Protein AF-A0A967SZU3-F1 (afdb_monomer_lite)

Secondary structure (DSSP, 8-state):
--GGGS----GGG----EE--TTTHHHHHHHH-TTT---EE----SSTT-SSPPPTTGGGHHHHHHHHHHHHHHHHHHHHS---SEEEEEE----SHHHHHHHHHHHHHT-SGGGTT-EEEEEE-HHHHHHH-S--SEEEPP----TTTTHHHHHHHHHHHHHHTT--TTTTT--STT---HHHHHHHHHHHHHHTHHHHHHHHHHHHHHGGGSSS--S----PPPPP----------------------

Radius of gyration: 34.61 Å; chains: 1; bounding box: 66×84×101 Å

Foldseek 3Di:
DPPVPPPDPDPVPDDDAAADDLVCLVVQCVVQPPVRHSYHDYDDEPDPPDPDHDDLCPVLPVLVVVLVVLVVCVVCCQFFPQQEFKEFEDADAPPDPVVVVVLVVVVRVCGHDVNHHHYHYHHDYPVVVVVVPPPDSIDGDPDDCCVCPCPVSNVVSVVVSCVSVVQDVLVVVDDPPPPPDPVVVVVRLVVNLVVCVVVQVVVQVVCQVCVVVDPDPDNGDHDDGDDDPDPPPPPDDDDDDDDDDDDDDD

Sequence (250 aa):
EDWSKAGKFSKKDKIEFYPYNPENAVNEINEVGIDEYPGQALYWIPEQKEIYPLATFDSVLDDVQFEHESGVYKLRNIQNGYSAGYVQITPMSLETEKEQEEAKKDVQKSRGASYAGKTKTLPLNTAFLDALGTRKIFEEIPRTGVDKLFEKQNRETRENIYSSFQQPNILNGISKEGNFNRESFEDAFHYYNSITEKDRQELERIFNSIIPYTIWDISEVEIEPLALMEKEEEETTTNTDDNGSDTKTE

Structure (mmCIF, N/CA/C/O backbone):
data_AF-A0A967SZU3-F1
#
_entry.id   AF-A0A967SZU3-F1
#
loop_
_atom_site.group_PDB
_atom_site.id
_atom_site.type_symbol
_atom_site.label_atom_id
_atom_site.label_alt_id
_atom_site.label_comp_id
_atom_site.label_asym_id
_atom_site.label_entity_id
_atom_site.label_seq_id
_atom_site.pdbx_PDB_ins_code
_atom_site.Cartn_x
_atom_site.Cartn_y
_atom_site.Cartn_z
_atom_site.occupancy
_atom_site.B_iso_or_equiv
_atom_site.auth_seq_id
_atom_site.auth_comp_id
_atom_site.auth_asym_id
_atom_site.auth_atom_id
_atom_site.pdbx_PDB_model_num
ATOM 1 N N . GLU A 1 1 ? -8.820 9.016 -11.778 1.00 40.53 1 GLU A N 1
ATOM 2 C CA . GLU A 1 1 ? -10.139 9.169 -12.433 1.00 40.53 1 GLU A CA 1
ATOM 3 C C . GLU A 1 1 ? -10.810 10.436 -11.930 1.00 40.53 1 GLU A C 1
ATOM 5 O O . GLU A 1 1 ? -10.568 10.837 -10.800 1.00 40.53 1 GLU A O 1
ATOM 10 N N . ASP A 1 2 ? -11.576 11.107 -12.785 1.00 32.81 2 ASP A N 1
ATOM 11 C CA . ASP A 1 2 ? -12.228 12.384 -12.486 1.00 32.81 2 ASP A CA 1
ATOM 12 C C . ASP A 1 2 ? -13.545 12.126 -11.730 1.00 32.81 2 ASP A C 1
ATOM 14 O O . ASP A 1 2 ? -14.568 11.789 -12.331 1.00 32.81 2 ASP A O 1
ATOM 18 N N . TRP A 1 3 ? -13.506 12.246 -10.399 1.00 46.25 3 TRP A N 1
ATOM 19 C CA . TRP A 1 3 ? -14.638 11.992 -9.493 1.00 46.25 3 TRP A CA 1
ATOM 20 C C . TRP A 1 3 ? -15.839 12.926 -9.737 1.00 46.25 3 TRP A C 1
ATOM 22 O O . TRP A 1 3 ? -16.940 12.661 -9.261 1.00 46.25 3 TRP A O 1
ATOM 32 N N . SER A 1 4 ? -15.669 13.983 -10.539 1.00 53.03 4 SER A N 1
ATOM 33 C CA . SER A 1 4 ? -16.747 14.897 -10.941 1.00 53.03 4 SER A CA 1
ATOM 34 C C . SER A 1 4 ? -17.756 14.290 -11.929 1.00 53.03 4 SER A C 1
ATOM 36 O O . SER A 1 4 ? -18.827 14.860 -12.148 1.00 53.03 4 SER A O 1
ATOM 38 N N . LYS A 1 5 ? -17.442 13.127 -12.519 1.00 51.38 5 LYS A N 1
ATOM 39 C CA . LYS A 1 5 ? -18.320 12.399 -13.454 1.00 51.38 5 LYS A CA 1
ATOM 40 C C . LYS A 1 5 ? -19.123 11.272 -12.807 1.00 51.38 5 LYS A C 1
ATOM 42 O O . LYS A 1 5 ? -19.909 10.630 -13.506 1.00 51.38 5 LYS A O 1
ATOM 47 N N . ALA A 1 6 ? -18.960 11.033 -11.504 1.00 56.31 6 ALA A N 1
ATOM 48 C CA . ALA A 1 6 ? -19.857 10.149 -10.772 1.00 56.31 6 ALA A CA 1
ATOM 49 C C . ALA A 1 6 ? -21.279 10.727 -10.867 1.00 56.31 6 ALA A C 1
ATOM 51 O O . ALA A 1 6 ? -21.513 11.891 -10.536 1.00 56.31 6 ALA A O 1
ATOM 52 N N . GLY A 1 7 ? -22.211 9.946 -11.420 1.00 55.97 7 GLY A N 1
ATOM 53 C CA . GLY A 1 7 ? -23.590 10.374 -11.635 1.00 55.97 7 GLY A CA 1
ATOM 54 C C . GLY A 1 7 ? -24.182 10.977 -10.362 1.00 55.97 7 GLY A C 1
ATOM 55 O O . GLY A 1 7 ? -23.917 10.500 -9.262 1.00 55.97 7 GLY A O 1
ATOM 56 N N . LYS A 1 8 ? -24.969 12.051 -10.505 1.00 56.59 8 LYS A N 1
ATOM 57 C CA . LYS A 1 8 ? -25.670 12.682 -9.379 1.00 56.59 8 LYS A CA 1
ATOM 58 C C . LYS A 1 8 ? -26.438 11.599 -8.619 1.00 56.59 8 LYS A C 1
ATOM 60 O O . LYS A 1 8 ? -27.419 11.088 -9.157 1.00 56.59 8 LYS A O 1
ATOM 65 N N . PHE A 1 9 ? -26.000 11.262 -7.405 1.00 52.84 9 PHE A N 1
ATOM 66 C CA . PHE A 1 9 ? -26.726 10.343 -6.533 1.00 52.84 9 PHE A CA 1
ATOM 67 C C . PHE A 1 9 ? -28.178 10.818 -6.429 1.00 52.84 9 PHE A C 1
ATOM 69 O O . PHE A 1 9 ? -28.455 11.955 -6.026 1.00 52.84 9 PHE A O 1
ATOM 76 N N . SER A 1 10 ? -29.111 9.976 -6.869 1.00 55.72 10 SER A N 1
ATOM 77 C CA . SER A 1 10 ? -30.534 10.262 -6.759 1.00 55.72 10 SER A CA 1
ATOM 78 C C . SER A 1 10 ? -30.900 10.257 -5.278 1.00 55.72 10 SER A C 1
ATOM 80 O O . SER A 1 10 ? -30.523 9.352 -4.541 1.00 55.72 10 SER A O 1
ATOM 82 N N . LYS A 1 11 ? -31.672 11.249 -4.818 1.00 56.88 11 LYS A N 1
ATOM 83 C CA . LYS A 1 11 ? -32.163 11.313 -3.425 1.00 56.88 11 LYS A CA 1
ATOM 84 C C . LYS A 1 11 ? -32.921 10.049 -2.983 1.00 56.88 11 LYS A C 1
ATOM 86 O O . LYS A 1 11 ? -33.096 9.870 -1.788 1.00 56.88 11 LYS A O 1
ATOM 91 N N . LYS A 1 12 ? -33.381 9.222 -3.930 1.00 57.56 12 LYS A N 1
ATOM 92 C CA . LYS A 1 12 ? -34.110 7.973 -3.677 1.00 57.56 12 LYS A CA 1
ATOM 93 C C . LYS A 1 12 ? -33.233 6.810 -3.201 1.00 57.56 12 LYS A C 1
ATOM 95 O O . LYS A 1 12 ? -33.793 5.856 -2.687 1.00 57.56 12 LYS A O 1
ATOM 100 N N . ASP A 1 13 ? -31.910 6.911 -3.320 1.00 59.25 13 ASP A N 1
ATOM 101 C CA . ASP A 1 13 ? -30.982 5.829 -2.952 1.00 59.25 13 ASP A CA 1
ATOM 102 C C . ASP A 1 13 ? -30.308 6.075 -1.589 1.00 59.25 13 ASP A C 1
ATOM 104 O O . ASP A 1 13 ? -29.319 5.432 -1.244 1.00 59.25 13 ASP A O 1
ATOM 108 N N . LYS A 1 14 ? -30.805 7.049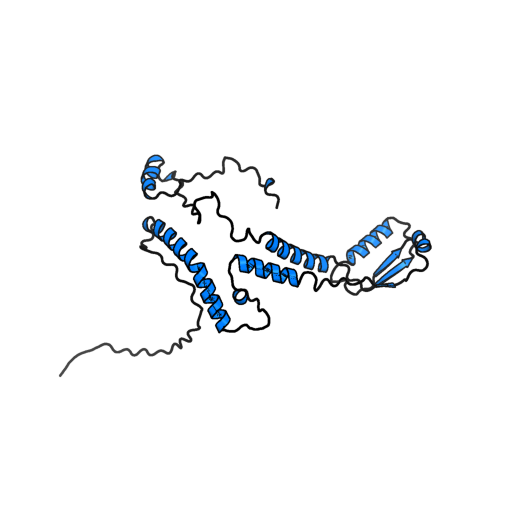 -0.813 1.00 65.25 14 LYS A N 1
ATOM 109 C CA . LYS A 1 14 ? -30.293 7.324 0.530 1.00 65.25 14 LYS A CA 1
ATOM 110 C C . LYS A 1 14 ? -30.861 6.304 1.507 1.00 65.25 14 LYS A C 1
ATOM 112 O O . LYS A 1 14 ? -32.056 6.311 1.780 1.00 65.25 14 LYS A O 1
ATOM 117 N N . ILE A 1 15 ? -29.983 5.459 2.030 1.00 68.62 15 ILE A N 1
ATOM 118 C CA . ILE A 1 15 ? -30.274 4.594 3.168 1.00 68.62 15 ILE A CA 1
ATOM 119 C C . ILE A 1 15 ? -29.991 5.425 4.419 1.00 68.62 15 ILE A C 1
ATOM 121 O O . ILE A 1 15 ? -28.860 5.862 4.630 1.00 68.62 15 ILE A O 1
ATOM 125 N N . GLU A 1 16 ? -31.029 5.702 5.199 1.00 74.00 16 GLU A N 1
ATOM 126 C CA . GLU A 1 16 ? -30.907 6.356 6.501 1.00 74.00 16 GLU A CA 1
ATOM 127 C C . GLU A 1 16 ? -30.797 5.270 7.572 1.00 74.00 16 GLU A C 1
ATOM 129 O O . GLU A 1 16 ? -31.550 4.299 7.561 1.00 74.00 16 GLU A O 1
ATOM 134 N N . PHE A 1 17 ? -29.824 5.413 8.465 1.00 79.44 17 PHE A N 1
ATOM 135 C CA . PHE A 1 17 ? -29.575 4.491 9.567 1.00 79.44 17 PHE A CA 1
ATOM 136 C C . PHE A 1 17 ? -29.389 5.284 10.855 1.00 79.44 17 PHE A C 1
ATOM 138 O O . PHE A 1 17 ? -28.957 6.442 10.830 1.00 79.44 17 PHE A O 1
ATOM 145 N N . TYR A 1 18 ? -29.698 4.652 11.982 1.00 81.75 18 TYR A N 1
ATOM 146 C CA . TYR A 1 18 ? -29.471 5.252 13.288 1.00 81.75 18 TYR A CA 1
ATOM 147 C C . TYR A 1 18 ? -28.001 5.084 13.702 1.00 81.75 18 TYR A C 1
ATOM 149 O O . TYR A 1 18 ? -27.376 4.067 13.379 1.00 81.75 18 TYR A O 1
ATOM 157 N N . PRO A 1 19 ? -27.403 6.074 14.386 1.00 83.81 19 PRO A N 1
ATOM 158 C CA . PRO A 1 19 ? -26.075 5.909 14.961 1.00 83.81 19 PRO A CA 1
ATOM 159 C C . PRO A 1 19 ? -26.107 4.823 16.042 1.00 83.81 19 PRO A C 1
ATOM 161 O O . PRO A 1 19 ? -27.092 4.695 16.765 1.00 83.81 19 PRO A O 1
ATOM 164 N N . TYR A 1 20 ? -25.028 4.050 16.158 1.00 84.88 20 TYR A N 1
ATOM 165 C CA . TYR A 1 20 ? -24.925 2.991 17.161 1.00 84.88 20 TYR A CA 1
ATOM 166 C C . TYR A 1 20 ? -25.103 3.518 18.589 1.00 84.88 20 TYR A C 1
ATOM 168 O O . TYR A 1 20 ? -24.285 4.291 19.091 1.00 84.88 20 TYR A O 1
ATOM 176 N N . ASN A 1 21 ? -26.180 3.068 19.233 1.00 86.12 21 ASN A N 1
ATOM 177 C CA . ASN A 1 21 ? -26.464 3.268 20.644 1.00 86.12 21 ASN A CA 1
ATOM 178 C C . ASN A 1 21 ? -27.322 2.091 21.148 1.00 86.12 21 ASN A C 1
ATOM 180 O O . ASN A 1 21 ? -28.556 2.139 21.043 1.00 86.12 21 ASN A O 1
ATOM 184 N N . PRO A 1 22 ? -26.694 1.042 21.701 1.00 82.44 22 PRO A N 1
ATOM 185 C CA . PRO A 1 22 ? -27.391 -0.194 22.034 1.00 82.44 22 PRO A CA 1
ATOM 186 C C . PRO A 1 22 ? -28.429 -0.021 23.154 1.00 82.44 22 PRO A C 1
ATOM 188 O O . PRO A 1 22 ? -29.421 -0.745 23.179 1.00 82.44 22 PRO A O 1
ATOM 191 N N . GLU A 1 23 ? -28.273 0.971 24.040 1.00 83.94 23 GLU A N 1
ATOM 192 C CA . GLU A 1 23 ? -29.251 1.249 25.103 1.00 83.94 23 GLU A CA 1
ATOM 193 C C . GLU A 1 23 ? -30.558 1.843 24.557 1.00 83.94 23 GLU A C 1
ATOM 195 O O . GLU A 1 23 ? -31.633 1.608 25.110 1.00 83.94 23 GLU A O 1
ATOM 200 N N . ASN A 1 24 ? -30.482 2.605 23.461 1.00 85.62 24 ASN A N 1
ATOM 201 C CA . ASN A 1 24 ? -31.642 3.274 22.874 1.00 85.62 24 ASN A CA 1
ATOM 202 C C . ASN A 1 24 ? -32.324 2.460 21.765 1.00 85.62 24 ASN A C 1
ATOM 204 O O . ASN A 1 24 ? -33.434 2.800 21.357 1.00 85.62 24 ASN A O 1
ATOM 208 N N . ALA A 1 25 ? -31.703 1.368 21.310 1.00 83.19 25 ALA A N 1
ATOM 209 C CA . ALA A 1 25 ? -32.199 0.557 20.199 1.00 83.19 25 ALA A CA 1
ATOM 210 C C . ALA A 1 25 ? -33.644 0.072 20.418 1.00 83.19 25 ALA A C 1
ATOM 212 O O . ALA A 1 25 ? -34.471 0.129 19.513 1.00 83.19 25 ALA A O 1
ATOM 213 N N . VAL A 1 26 ? -33.990 -0.341 21.643 1.00 83.88 26 VAL A N 1
ATOM 214 C CA . VAL A 1 26 ? -35.349 -0.808 21.974 1.00 83.88 26 VAL A CA 1
ATOM 215 C C . VAL A 1 26 ? -36.382 0.318 21.857 1.00 83.88 26 VAL A C 1
ATOM 217 O O . VAL A 1 26 ? -37.498 0.079 21.398 1.00 83.88 26 VAL A O 1
ATOM 220 N N . ASN A 1 27 ? -36.027 1.549 22.236 1.00 85.69 27 ASN A N 1
ATOM 221 C CA . ASN A 1 27 ? -36.926 2.699 22.114 1.00 85.69 27 ASN A CA 1
ATOM 222 C C . ASN A 1 27 ? -37.161 3.050 20.643 1.00 85.69 27 ASN A C 1
ATOM 224 O O . ASN A 1 27 ? -38.304 3.247 20.243 1.00 85.69 27 ASN A O 1
ATOM 228 N N . GLU A 1 28 ? -36.102 3.047 19.832 1.00 83.88 28 GLU A N 1
ATOM 229 C CA . GLU A 1 28 ? -36.186 3.324 18.394 1.00 83.88 28 GLU A CA 1
ATOM 230 C C . GLU A 1 28 ? -37.042 2.276 17.662 1.00 83.88 28 GLU A C 1
ATOM 232 O O . GLU A 1 28 ? -37.888 2.623 16.837 1.00 83.88 28 GLU A 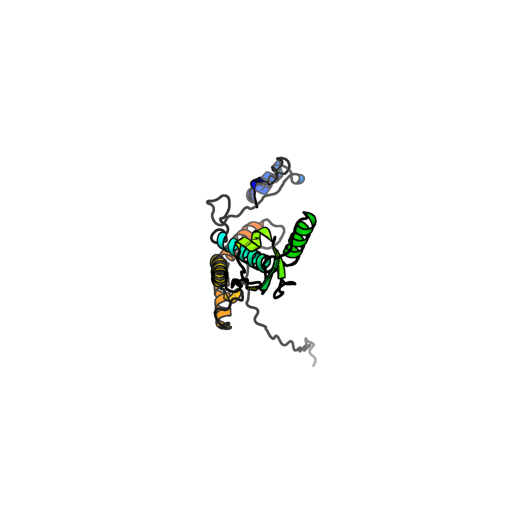O 1
ATOM 237 N N . ILE A 1 29 ? -36.895 0.993 18.017 1.00 85.38 29 ILE A N 1
ATOM 238 C CA . ILE A 1 29 ? -37.727 -0.093 17.476 1.00 85.38 29 ILE A CA 1
ATOM 239 C C . ILE A 1 29 ? -39.197 0.083 17.879 1.00 85.38 29 ILE A C 1
ATOM 241 O O . ILE A 1 29 ? -40.084 -0.181 17.071 1.00 85.38 29 ILE A O 1
ATOM 245 N N . ASN A 1 30 ? -39.479 0.536 19.103 1.00 86.88 30 ASN A N 1
ATOM 246 C CA . ASN A 1 30 ? -40.853 0.771 19.554 1.00 86.88 30 ASN A CA 1
ATOM 247 C C . ASN A 1 30 ? -41.521 1.967 18.851 1.00 86.88 30 ASN A C 1
ATOM 249 O O . ASN A 1 30 ? -42.746 1.984 18.734 1.00 86.88 30 ASN A O 1
ATOM 253 N N . GLU A 1 31 ? -40.747 2.955 18.393 1.00 85.62 31 GLU A N 1
ATOM 254 C CA . GLU A 1 31 ? -41.265 4.121 17.665 1.00 85.62 31 GLU A CA 1
ATOM 255 C C . GLU A 1 31 ? -41.614 3.807 16.204 1.00 85.62 31 GLU A C 1
ATOM 257 O O . GLU A 1 31 ? -42.632 4.288 15.704 1.00 85.62 31 GLU A O 1
ATOM 262 N N . VAL A 1 32 ? -40.785 3.008 15.526 1.00 84.81 32 VAL A N 1
ATOM 263 C CA . VAL A 1 32 ? -40.907 2.740 14.080 1.00 84.81 32 VAL A CA 1
ATOM 264 C C . VAL A 1 32 ? -41.576 1.388 13.790 1.00 84.81 32 VAL A C 1
ATOM 266 O O . VAL A 1 32 ? -42.263 1.230 12.785 1.00 84.81 32 VAL A O 1
ATOM 269 N N . GLY A 1 33 ? -41.442 0.419 14.696 1.00 82.50 33 GLY A N 1
ATOM 270 C CA . GLY A 1 33 ? -41.813 -0.978 14.477 1.00 82.50 33 GLY A CA 1
ATOM 271 C C . GLY A 1 33 ? -40.661 -1.785 13.867 1.00 82.50 33 GLY A C 1
ATOM 272 O O . GLY A 1 33 ? -39.871 -1.279 13.075 1.00 82.50 33 GLY A O 1
ATOM 273 N N . ILE A 1 34 ? -40.557 -3.066 14.237 1.00 81.12 34 ILE A N 1
ATOM 274 C CA . ILE A 1 34 ? -39.405 -3.910 13.875 1.00 81.12 34 ILE A CA 1
ATOM 275 C C . ILE A 1 34 ? -39.262 -4.150 12.363 1.00 81.12 34 ILE A C 1
ATOM 277 O O . ILE A 1 34 ? -38.144 -4.285 11.879 1.00 81.12 34 ILE A O 1
ATOM 281 N N . ASP A 1 35 ? -40.375 -4.157 11.622 1.00 82.25 35 ASP A N 1
ATOM 282 C CA . ASP A 1 35 ? -40.396 -4.409 10.174 1.00 82.25 35 ASP A CA 1
ATOM 283 C C . ASP A 1 35 ? -39.863 -3.219 9.354 1.00 82.25 35 ASP A C 1
ATOM 285 O O . ASP A 1 35 ? -39.364 -3.406 8.245 1.00 82.25 35 ASP A O 1
ATOM 289 N N . GLU A 1 36 ? -39.958 -1.999 9.895 1.00 82.19 36 GLU A N 1
ATOM 290 C CA . GLU A 1 36 ? -39.494 -0.761 9.252 1.00 82.19 36 GLU A CA 1
ATOM 291 C C . GLU A 1 36 ? -38.179 -0.236 9.858 1.00 82.19 36 GLU A C 1
ATOM 293 O O . GLU A 1 36 ? -37.642 0.767 9.386 1.00 82.19 36 GLU A O 1
ATOM 298 N N . TYR A 1 37 ? -37.626 -0.908 10.877 1.00 83.44 37 TYR A N 1
ATOM 299 C CA . TYR A 1 37 ? -36.395 -0.482 11.537 1.00 83.44 37 TYR A CA 1
ATOM 300 C C . TYR A 1 37 ? -35.156 -0.784 10.668 1.00 83.44 37 TYR A C 1
ATOM 302 O O . TYR A 1 37 ? -34.827 -1.952 10.452 1.00 83.44 37 TYR A O 1
ATOM 310 N N . PRO A 1 38 ? -34.413 0.238 10.198 1.00 80.38 38 PRO A N 1
ATOM 311 C CA . PRO A 1 38 ? -33.265 0.048 9.307 1.00 80.38 38 PRO A CA 1
ATOM 312 C C . PRO A 1 38 ? -32.020 -0.505 10.020 1.00 80.38 38 PRO A C 1
ATOM 314 O O . PRO A 1 38 ? -31.053 -0.878 9.357 1.00 80.38 38 PRO A O 1
ATOM 317 N N . GLY A 1 39 ? -32.031 -0.557 11.357 1.00 83.75 39 GLY A N 1
ATOM 318 C CA . GLY A 1 39 ? -30.886 -0.940 12.177 1.00 83.75 39 GLY A CA 1
ATOM 319 C C . GLY A 1 39 ? -30.013 0.242 12.601 1.00 83.75 39 GLY A C 1
ATOM 320 O O . GLY A 1 39 ? -30.228 1.395 12.209 1.00 83.75 39 GLY A O 1
ATOM 321 N N . GLN A 1 40 ? -29.002 -0.073 13.413 1.00 86.00 40 GLN A N 1
ATOM 322 C CA . GLN A 1 40 ? -27.969 0.873 13.822 1.00 86.00 40 GLN A CA 1
ATOM 323 C C . GLN A 1 40 ? -26.652 0.570 13.111 1.00 86.00 40 GLN A C 1
ATOM 325 O O . GLN A 1 40 ? -26.296 -0.593 12.917 1.00 86.00 40 GLN A O 1
ATOM 330 N N . ALA A 1 41 ? -25.903 1.614 12.767 1.00 85.25 41 ALA A N 1
ATOM 331 C CA . ALA A 1 41 ? -24.566 1.480 12.207 1.00 85.25 41 ALA A CA 1
ATOM 332 C C . ALA A 1 41 ? -23.520 2.002 13.192 1.00 85.25 41 ALA A C 1
ATOM 334 O O . ALA A 1 41 ? -23.568 3.159 13.624 1.00 85.25 41 ALA A O 1
ATOM 335 N N . LEU A 1 42 ? -22.543 1.154 13.517 1.00 86.25 42 LEU A N 1
ATOM 336 C CA . LEU A 1 42 ? -21.340 1.586 14.210 1.00 86.25 42 LEU A CA 1
ATOM 337 C C . LEU A 1 42 ? -20.348 2.116 13.179 1.00 86.25 42 LEU A C 1
ATOM 339 O O . LEU A 1 42 ? -19.805 1.359 12.377 1.00 86.25 42 LEU A O 1
ATOM 343 N N . TYR A 1 43 ? -20.103 3.421 13.225 1.00 85.19 43 TYR A N 1
ATOM 344 C CA . TYR A 1 43 ? -19.015 4.045 12.489 1.00 85.19 43 TYR A CA 1
ATOM 345 C C . TYR A 1 43 ? -17.898 4.385 13.465 1.00 85.19 43 TYR A C 1
ATOM 347 O O . TYR A 1 43 ? -18.055 5.247 14.330 1.00 85.19 43 TYR A O 1
ATOM 355 N N . TRP A 1 44 ? -16.792 3.659 13.346 1.00 83.31 44 TRP A N 1
ATOM 356 C CA . TRP A 1 44 ? -15.642 3.814 14.218 1.00 83.31 44 TRP A CA 1
ATOM 357 C C . TRP A 1 44 ? -14.517 4.561 13.500 1.00 83.31 44 TRP A C 1
ATOM 359 O O . TRP A 1 44 ? -14.213 4.283 12.340 1.00 83.31 44 TRP A O 1
ATOM 369 N N . ILE A 1 45 ? -13.915 5.520 14.205 1.00 81.81 45 ILE A N 1
ATOM 370 C CA . ILE A 1 45 ? -12.805 6.337 13.719 1.00 81.81 45 ILE A CA 1
ATOM 371 C C . ILE A 1 45 ? -11.711 6.305 14.797 1.00 81.81 45 ILE A C 1
ATOM 373 O O . ILE A 1 45 ? -12.024 6.619 15.951 1.00 81.81 45 ILE A O 1
ATOM 377 N N . PRO A 1 46 ? -10.450 5.991 14.443 1.00 70.31 46 PRO A N 1
ATOM 378 C CA . PRO A 1 46 ? -9.331 5.956 15.389 1.00 70.31 46 PRO A CA 1
ATOM 379 C C . PRO A 1 46 ? -9.115 7.283 16.123 1.00 70.31 46 PRO A C 1
ATOM 381 O O . PRO A 1 46 ? -8.758 7.314 17.298 1.00 70.31 46 PRO A O 1
ATOM 384 N N . GLU A 1 47 ? -9.372 8.405 15.444 1.00 66.12 47 GLU A N 1
ATOM 385 C CA . GLU A 1 47 ? -9.205 9.743 15.998 1.00 66.12 47 GLU A CA 1
ATOM 386 C C . GLU A 1 47 ? -10.505 10.553 15.861 1.00 66.12 47 GLU A C 1
ATOM 388 O O . GLU A 1 47 ? -10.908 10.954 14.772 1.00 66.12 47 GLU A O 1
ATOM 393 N N . GLN A 1 48 ? -11.175 10.817 16.989 1.00 59.94 48 GLN A N 1
ATOM 394 C CA . GLN A 1 48 ? -12.524 11.415 17.064 1.00 59.94 48 GLN A CA 1
ATOM 395 C C . GLN A 1 48 ? -12.636 12.875 16.566 1.00 59.94 48 GLN A C 1
ATOM 397 O O . GLN A 1 48 ? -13.662 13.524 16.775 1.00 59.94 48 GLN A O 1
ATOM 402 N N . LYS A 1 49 ? -11.585 13.442 15.965 1.00 61.44 49 LYS A N 1
ATOM 403 C CA . LYS A 1 49 ? -11.558 14.850 15.536 1.00 61.44 49 LYS A CA 1
ATOM 404 C C . LYS A 1 49 ? -12.047 15.065 14.107 1.00 61.44 49 LYS A C 1
ATOM 406 O O . LYS A 1 49 ? -12.404 16.193 13.770 1.00 61.44 49 LYS A O 1
ATOM 411 N N . GLU A 1 50 ? -12.081 14.022 13.284 1.00 61.84 50 GLU A N 1
ATOM 412 C CA . GLU A 1 50 ? -12.399 14.126 11.858 1.00 61.84 50 GLU A CA 1
ATOM 413 C C . GLU A 1 50 ? -13.602 13.252 11.480 1.00 61.84 50 GLU A C 1
ATOM 415 O O . GLU A 1 50 ? -13.893 12.254 12.128 1.00 61.84 50 GLU A O 1
ATOM 420 N N . ILE A 1 51 ? -14.334 13.647 10.429 1.00 76.50 51 ILE A N 1
ATOM 421 C CA . ILE A 1 51 ? -15.488 12.888 9.901 1.00 76.50 51 ILE A CA 1
ATOM 422 C C . ILE A 1 51 ? -15.013 11.636 9.140 1.00 76.50 51 ILE A C 1
ATOM 424 O O . ILE A 1 51 ? -15.730 10.639 9.065 1.00 76.50 51 ILE A O 1
ATOM 428 N N . TYR A 1 52 ? -13.800 11.676 8.590 1.00 79.69 52 TYR A N 1
ATOM 429 C CA . TYR A 1 52 ? -13.173 10.574 7.868 1.00 79.69 52 TYR A CA 1
ATOM 430 C C . TYR A 1 52 ? -11.756 10.366 8.395 1.00 79.69 52 TYR A C 1
ATOM 432 O O . TYR A 1 52 ? -11.065 11.362 8.596 1.00 79.69 52 TYR A O 1
ATOM 440 N N . PRO A 1 53 ? -11.313 9.116 8.606 1.00 81.00 53 PRO A N 1
ATOM 441 C CA . PRO A 1 53 ? -9.932 8.859 8.975 1.00 81.00 53 PRO A CA 1
ATOM 442 C C . PRO A 1 53 ? -8.995 9.192 7.810 1.00 81.00 53 PRO A C 1
ATOM 444 O O . PRO A 1 53 ? -9.308 8.914 6.647 1.00 81.00 53 PRO A O 1
ATOM 447 N N . LEU A 1 54 ? -7.819 9.729 8.130 1.00 83.25 54 LEU A N 1
ATOM 448 C CA . LEU A 1 54 ? -6.719 9.817 7.175 1.00 83.25 54 LEU A CA 1
ATOM 449 C C . LEU A 1 54 ? -6.275 8.402 6.786 1.00 83.25 54 LEU A C 1
ATOM 451 O O . LEU A 1 54 ? -6.026 7.553 7.644 1.00 83.25 54 LEU A O 1
ATOM 455 N N . ALA A 1 55 ? -6.182 8.141 5.484 1.00 84.12 55 ALA A N 1
ATOM 456 C CA . ALA A 1 55 ? -5.713 6.856 4.988 1.00 84.12 55 ALA A CA 1
ATOM 457 C C . ALA A 1 55 ? -4.200 6.710 5.217 1.00 84.12 55 ALA A C 1
ATOM 459 O O . ALA A 1 55 ? -3.429 7.624 4.936 1.00 84.12 55 ALA A O 1
ATOM 460 N N . THR A 1 56 ? -3.750 5.528 5.643 1.00 82.81 56 THR A N 1
ATOM 461 C CA . THR A 1 56 ? -2.326 5.242 5.918 1.00 82.81 56 THR A CA 1
ATOM 462 C C . THR A 1 56 ? -1.412 5.441 4.701 1.00 82.81 56 THR A C 1
ATOM 464 O O . THR A 1 56 ? -0.218 5.682 4.854 1.00 82.81 56 THR A O 1
ATOM 467 N N . PHE A 1 57 ? -1.957 5.334 3.485 1.00 86.31 57 PHE A N 1
ATOM 468 C CA . PHE A 1 57 ? -1.208 5.489 2.235 1.00 86.31 57 PHE A CA 1
ATOM 469 C C . PHE A 1 57 ? -1.215 6.918 1.677 1.00 86.31 57 PHE A C 1
ATOM 471 O O . PHE A 1 57 ? -0.585 7.156 0.649 1.00 86.31 57 PHE A O 1
ATOM 478 N N . ASP A 1 58 ? -1.923 7.860 2.307 1.00 89.19 58 ASP A N 1
ATOM 479 C CA . ASP A 1 58 ? -2.079 9.221 1.773 1.00 89.19 58 ASP A CA 1
ATOM 480 C C . ASP A 1 58 ? -0.720 9.938 1.641 1.00 89.19 58 ASP A C 1
ATOM 482 O O . ASP A 1 58 ? -0.459 10.643 0.670 1.00 89.19 58 ASP A O 1
ATOM 486 N N . SER A 1 59 ? 0.210 9.646 2.554 1.00 88.88 59 SER A N 1
ATOM 487 C CA . SER A 1 59 ? 1.595 10.138 2.539 1.00 88.88 59 SER A CA 1
ATOM 488 C C . SER A 1 59 ? 2.439 9.637 1.361 1.00 88.88 59 SER A C 1
ATOM 490 O O . SER A 1 59 ? 3.436 10.274 1.022 1.00 88.88 59 SER A O 1
ATOM 492 N N . VAL A 1 60 ? 2.071 8.506 0.750 1.00 92.88 60 VAL A N 1
ATOM 493 C CA . VAL A 1 60 ? 2.832 7.824 -0.316 1.00 92.88 60 VAL A CA 1
ATOM 494 C C . VAL A 1 60 ? 2.036 7.697 -1.617 1.00 92.88 60 VAL A C 1
ATOM 496 O O . VAL A 1 60 ? 2.384 6.904 -2.490 1.00 92.88 60 VAL A O 1
ATOM 499 N N . LEU A 1 61 ? 0.967 8.480 -1.783 1.00 92.62 61 LEU A N 1
ATOM 500 C CA . LEU A 1 61 ? 0.095 8.394 -2.956 1.00 92.62 61 LEU A CA 1
ATOM 501 C C . LEU A 1 61 ? 0.852 8.645 -4.274 1.00 92.62 61 LEU A C 1
ATOM 503 O O . LEU A 1 61 ? 0.666 7.909 -5.246 1.00 92.62 61 LEU A O 1
ATOM 507 N N . ASP A 1 62 ? 1.742 9.639 -4.294 1.00 92.31 62 ASP A N 1
ATOM 508 C CA . ASP A 1 62 ? 2.566 9.969 -5.465 1.00 92.31 62 ASP A CA 1
ATOM 509 C C . ASP A 1 62 ? 3.553 8.846 -5.808 1.00 92.31 62 ASP A C 1
ATOM 511 O O . ASP A 1 62 ? 3.790 8.550 -6.980 1.00 92.31 62 ASP A O 1
ATOM 515 N N . ASP A 1 63 ? 4.088 8.181 -4.784 1.00 93.38 63 ASP A N 1
ATOM 516 C CA . ASP A 1 63 ? 4.973 7.028 -4.920 1.00 93.38 63 ASP A CA 1
ATOM 517 C C . ASP A 1 63 ? 4.219 5.839 -5.549 1.00 93.38 63 ASP A C 1
ATOM 519 O O . ASP A 1 63 ? 4.678 5.243 -6.528 1.00 93.38 63 ASP A O 1
ATOM 523 N N . VAL A 1 64 ? 3.004 5.547 -5.078 1.00 92.00 64 VAL A N 1
ATOM 524 C CA . VAL A 1 64 ? 2.142 4.507 -5.670 1.00 92.00 64 VAL A CA 1
ATOM 525 C C . VAL A 1 64 ? 1.818 4.822 -7.136 1.00 92.00 64 VAL A C 1
ATOM 527 O O . VAL A 1 64 ? 1.907 3.944 -8.004 1.00 92.00 64 VAL A O 1
ATOM 530 N N . GLN A 1 65 ? 1.481 6.078 -7.441 1.00 92.94 65 GLN A N 1
ATOM 531 C CA . GLN A 1 65 ? 1.216 6.518 -8.811 1.00 92.94 65 GLN A CA 1
ATOM 532 C C . GLN A 1 65 ? 2.462 6.372 -9.697 1.00 92.94 65 GLN A C 1
ATOM 534 O O . GLN A 1 65 ? 2.364 5.887 -10.829 1.00 92.94 65 GLN A O 1
ATOM 539 N N . PHE A 1 66 ? 3.639 6.732 -9.184 1.00 92.69 66 PHE A N 1
ATOM 540 C CA . PHE A 1 66 ? 4.902 6.594 -9.899 1.00 92.69 66 PHE A CA 1
ATOM 541 C C . PHE A 1 66 ? 5.224 5.131 -10.230 1.00 92.69 66 PHE A C 1
ATOM 543 O O . PHE A 1 66 ? 5.603 4.843 -11.369 1.00 92.69 66 PHE A O 1
ATOM 550 N N . GLU A 1 67 ? 5.044 4.192 -9.293 1.00 91.06 67 GLU A N 1
ATOM 551 C CA . GLU A 1 67 ? 5.273 2.765 -9.564 1.00 91.06 67 GLU A CA 1
ATOM 552 C C . GLU A 1 67 ? 4.362 2.264 -10.698 1.00 91.06 67 GLU A C 1
ATOM 554 O O . GLU A 1 67 ? 4.829 1.600 -11.637 1.00 91.06 67 GLU A O 1
ATOM 559 N N . HIS A 1 68 ? 3.079 2.635 -10.656 1.00 91.19 68 HIS A N 1
ATOM 560 C CA . HIS A 1 68 ? 2.121 2.290 -11.702 1.00 91.19 68 HIS A CA 1
ATOM 561 C C . HIS A 1 68 ? 2.546 2.851 -13.067 1.00 91.19 68 HIS A C 1
ATOM 563 O O . HIS A 1 68 ? 2.642 2.112 -14.056 1.00 91.19 68 HIS A O 1
ATOM 569 N N . GLU A 1 69 ? 2.847 4.148 -13.135 1.00 89.44 69 GLU A N 1
ATOM 570 C CA . GLU A 1 69 ? 3.248 4.811 -14.376 1.00 89.44 69 GLU A CA 1
ATOM 571 C C . GLU A 1 69 ? 4.579 4.291 -14.915 1.00 89.44 69 GLU A C 1
ATOM 573 O O . GLU A 1 69 ? 4.719 4.120 -16.129 1.00 89.44 69 GLU A O 1
ATOM 578 N N . SER A 1 70 ? 5.535 3.964 -14.043 1.00 88.75 70 SER A N 1
ATOM 579 C CA . SER A 1 70 ? 6.806 3.354 -14.437 1.00 88.75 70 SER A CA 1
ATOM 580 C C . SER A 1 70 ? 6.582 1.993 -15.102 1.00 88.75 70 SER A C 1
ATOM 582 O O . SER A 1 70 ? 7.161 1.712 -16.157 1.00 88.75 70 SER A O 1
ATOM 584 N N . GLY A 1 71 ? 5.695 1.160 -14.548 1.00 87.00 71 GLY A N 1
ATOM 585 C CA . GLY A 1 71 ? 5.303 -0.117 -15.149 1.00 87.00 71 GLY A CA 1
ATOM 586 C C . GLY A 1 71 ? 4.641 0.057 -16.519 1.00 87.00 71 GLY A C 1
ATOM 587 O O . GLY A 1 71 ? 5.032 -0.592 -17.497 1.00 87.00 71 GLY A O 1
ATOM 588 N N . VAL A 1 72 ? 3.692 0.991 -16.620 1.00 88.81 72 VAL A N 1
ATOM 589 C CA . VAL A 1 72 ? 3.013 1.326 -17.881 1.00 88.81 72 VAL A CA 1
ATOM 590 C C . VAL A 1 72 ? 4.002 1.862 -18.916 1.00 88.81 72 VAL A C 1
ATOM 592 O O . VAL A 1 72 ? 3.934 1.470 -20.083 1.00 88.81 72 VAL A O 1
ATOM 595 N N . TYR A 1 73 ? 4.942 2.718 -18.517 1.00 87.19 73 TYR A N 1
ATOM 596 C CA . TYR A 1 73 ? 5.983 3.247 -19.393 1.00 87.19 73 TYR A CA 1
ATOM 597 C C . TYR A 1 73 ? 6.869 2.129 -19.942 1.00 87.19 73 TYR A C 1
ATOM 599 O O . TYR A 1 73 ? 7.061 2.058 -21.155 1.00 87.19 73 TYR A O 1
ATOM 607 N N . LYS A 1 74 ? 7.354 1.217 -19.088 1.00 84.69 74 LYS A N 1
ATOM 608 C CA . LYS A 1 74 ? 8.169 0.066 -19.517 1.00 84.69 74 LYS A CA 1
ATOM 609 C C . LYS A 1 74 ? 7.426 -0.785 -20.545 1.00 84.69 74 LYS A C 1
ATOM 611 O O . LYS A 1 74 ? 7.969 -1.067 -21.614 1.00 84.69 74 LYS A O 1
ATOM 616 N N . LEU A 1 75 ? 6.164 -1.124 -20.270 1.00 84.06 75 LEU A N 1
ATOM 617 C CA . LEU A 1 75 ? 5.337 -1.909 -21.187 1.00 84.06 75 LEU A CA 1
ATOM 618 C C . LEU A 1 75 ? 5.105 -1.176 -22.515 1.00 84.06 75 LEU A C 1
ATOM 620 O O . LEU A 1 75 ? 5.325 -1.744 -23.587 1.00 84.06 75 LEU A O 1
ATOM 624 N N . ARG A 1 76 ? 4.705 0.100 -22.461 1.00 83.06 76 ARG A N 1
ATOM 625 C CA . ARG A 1 76 ? 4.466 0.919 -23.658 1.00 83.06 76 ARG A CA 1
ATOM 626 C C . ARG A 1 76 ? 5.736 1.135 -24.465 1.00 83.06 76 ARG A C 1
ATOM 628 O O . ARG A 1 76 ? 5.651 1.161 -25.689 1.00 83.06 76 ARG A O 1
ATOM 635 N N . ASN A 1 77 ? 6.889 1.263 -23.817 1.00 82.56 77 ASN A N 1
ATOM 636 C CA . ASN A 1 77 ? 8.175 1.383 -24.487 1.00 82.56 77 ASN A CA 1
ATOM 637 C C . ASN A 1 77 ? 8.557 0.079 -25.204 1.00 82.56 77 ASN A C 1
ATOM 639 O O . ASN A 1 77 ? 9.019 0.129 -26.336 1.00 82.56 77 ASN A O 1
ATOM 643 N N . ILE A 1 78 ? 8.298 -1.091 -24.613 1.00 78.69 78 ILE A N 1
ATOM 644 C CA . ILE A 1 78 ? 8.525 -2.383 -25.286 1.00 78.69 78 ILE A CA 1
ATOM 645 C C . ILE A 1 78 ? 7.561 -2.575 -26.471 1.00 78.69 78 ILE A C 1
ATOM 647 O O . ILE A 1 78 ? 7.957 -3.061 -27.531 1.00 78.69 78 ILE A O 1
ATOM 651 N N . GLN A 1 79 ? 6.291 -2.194 -26.311 1.00 77.19 79 GLN A N 1
ATOM 652 C CA . GLN A 1 79 ? 5.261 -2.379 -27.340 1.00 77.19 79 GLN A CA 1
ATOM 653 C C . GLN A 1 79 ? 5.364 -1.379 -28.496 1.00 77.19 79 GLN A C 1
ATOM 655 O O . GLN A 1 79 ? 5.167 -1.752 -29.649 1.00 77.19 79 GLN A O 1
ATOM 660 N N . ASN A 1 80 ? 5.641 -0.110 -28.199 1.00 74.00 80 ASN A N 1
ATOM 661 C CA . ASN A 1 80 ? 5.598 0.979 -29.178 1.00 74.00 80 ASN A CA 1
ATOM 662 C C . ASN A 1 80 ? 6.978 1.533 -29.531 1.00 74.00 80 ASN A C 1
ATOM 664 O O . ASN A 1 80 ? 7.085 2.317 -30.476 1.00 74.00 80 ASN A O 1
ATOM 668 N N . GLY A 1 81 ? 8.016 1.159 -28.782 1.00 70.44 81 GLY A N 1
ATOM 669 C CA . GLY A 1 81 ? 9.380 1.583 -29.048 1.00 70.44 81 GLY A CA 1
ATOM 670 C C . GLY A 1 81 ? 9.854 1.107 -30.416 1.00 70.44 81 GLY A C 1
ATOM 671 O O . GLY A 1 81 ? 9.506 0.022 -30.892 1.00 70.44 81 GLY A O 1
ATOM 672 N N . TYR A 1 82 ? 10.670 1.941 -31.056 1.00 64.88 82 TYR A N 1
ATOM 673 C CA . TYR A 1 82 ? 11.389 1.548 -32.258 1.00 64.88 82 TYR A CA 1
ATOM 674 C C . TYR A 1 82 ? 12.650 0.801 -31.849 1.00 64.88 82 TYR A C 1
ATOM 676 O O . TYR A 1 82 ? 13.593 1.379 -31.319 1.00 64.88 82 TYR A O 1
ATOM 684 N N . SER A 1 83 ? 12.663 -0.500 -32.112 1.00 63.75 83 SER A N 1
ATOM 685 C CA . SER A 1 83 ? 13.814 -1.367 -31.853 1.00 63.75 83 SER A CA 1
ATOM 686 C C . SER A 1 83 ? 14.595 -1.702 -33.132 1.00 63.75 83 SER A C 1
ATOM 688 O O . SER A 1 83 ? 15.317 -2.700 -33.166 1.00 63.75 83 SER A O 1
ATOM 690 N N . ALA A 1 84 ? 14.441 -0.911 -34.202 1.00 60.16 84 ALA A N 1
ATOM 691 C CA . ALA A 1 84 ? 15.168 -1.113 -35.455 1.00 60.16 84 ALA A CA 1
ATOM 692 C C . ALA A 1 84 ? 16.665 -0.819 -35.257 1.00 60.16 84 ALA A C 1
ATOM 694 O O . ALA A 1 84 ? 17.029 0.197 -34.673 1.00 60.16 84 ALA A O 1
ATOM 695 N N . GLY A 1 85 ? 17.530 -1.731 -35.713 1.00 60.31 85 GLY A N 1
ATOM 696 C CA . GLY A 1 85 ? 18.986 -1.581 -35.580 1.00 60.31 85 GLY A CA 1
ATOM 697 C C . GLY A 1 85 ? 19.569 -0.578 -36.574 1.00 60.31 85 GLY A C 1
ATOM 698 O O . GLY A 1 85 ? 20.460 0.187 -36.230 1.00 60.31 85 GLY A O 1
ATOM 699 N N . TYR A 1 86 ? 19.018 -0.549 -37.787 1.00 60.06 86 TYR A N 1
ATOM 700 C CA . TYR A 1 86 ? 19.470 0.326 -38.861 1.00 60.06 86 TYR A CA 1
ATOM 701 C C . TYR A 1 86 ? 18.275 0.841 -39.656 1.00 60.06 86 TYR A C 1
ATOM 703 O O . TYR A 1 86 ? 17.353 0.082 -39.979 1.00 60.06 86 TYR A O 1
ATOM 711 N N . VAL A 1 87 ? 18.310 2.122 -40.001 1.00 68.38 87 VAL A N 1
ATOM 712 C CA . VAL A 1 87 ? 17.394 2.724 -40.966 1.00 68.38 87 VAL A CA 1
ATOM 713 C C . VAL A 1 87 ? 18.136 2.869 -42.281 1.00 68.38 87 VAL A C 1
ATOM 715 O O . VAL A 1 87 ? 19.175 3.523 -42.341 1.00 68.38 87 VAL A O 1
ATOM 718 N N . GLN A 1 88 ? 17.603 2.239 -43.323 1.00 61.56 88 GLN A N 1
ATOM 719 C CA . GLN A 1 88 ? 18.060 2.404 -44.686 1.00 61.56 88 GLN A CA 1
ATOM 720 C C . GLN A 1 88 ? 17.252 3.510 -45.369 1.00 61.56 88 GLN A C 1
ATOM 722 O O . GLN A 1 88 ? 16.065 3.346 -45.630 1.00 61.56 88 GLN A O 1
ATOM 727 N N . ILE A 1 89 ? 17.868 4.636 -45.699 1.00 65.19 89 ILE A N 1
ATOM 728 C CA . ILE A 1 89 ? 17.189 5.700 -46.449 1.00 65.19 89 ILE A CA 1
ATOM 729 C C . ILE A 1 89 ? 17.330 5.387 -47.939 1.00 65.19 89 ILE A C 1
ATOM 731 O O . ILE A 1 89 ? 18.443 5.364 -48.460 1.00 65.19 89 ILE A O 1
ATOM 735 N N . THR A 1 90 ? 16.220 5.113 -48.631 1.00 58.16 90 THR A N 1
ATOM 736 C CA . THR A 1 90 ? 16.228 4.892 -50.088 1.00 58.16 90 THR A CA 1
ATOM 737 C C . THR A 1 90 ? 15.458 6.012 -50.784 1.00 58.16 90 THR A C 1
ATOM 739 O O . THR A 1 90 ? 14.322 6.286 -50.399 1.00 58.16 90 THR A O 1
ATOM 742 N N . PRO A 1 91 ? 16.036 6.676 -51.798 1.00 56.16 91 PRO A N 1
ATOM 743 C CA . PRO A 1 91 ? 15.308 7.667 -52.577 1.00 56.16 91 PRO A CA 1
ATOM 744 C C . PRO A 1 91 ? 14.222 6.979 -53.401 1.00 56.16 91 PRO A C 1
ATOM 746 O O . PRO A 1 91 ? 14.515 6.114 -54.224 1.00 56.16 91 PRO A O 1
ATOM 749 N N . MET A 1 92 ? 12.967 7.355 -53.180 1.00 55.75 92 MET A N 1
ATOM 750 C CA . MET A 1 92 ? 11.832 6.876 -53.966 1.00 55.75 92 MET A CA 1
ATOM 751 C C . MET A 1 92 ? 10.916 8.068 -54.248 1.00 55.75 92 MET A C 1
ATOM 753 O O . MET A 1 92 ? 10.640 8.865 -53.350 1.00 55.75 92 MET A O 1
ATOM 757 N N . SER A 1 93 ? 10.476 8.222 -55.500 1.00 55.38 93 SER A N 1
ATOM 758 C CA . SER A 1 93 ? 9.525 9.275 -55.865 1.00 55.38 93 SER A CA 1
ATOM 759 C C . SER A 1 93 ? 8.139 8.880 -55.357 1.00 55.38 93 SER A C 1
ATOM 761 O O . SER A 1 93 ? 7.436 8.118 -56.007 1.00 55.38 93 SER A O 1
ATOM 763 N N . LEU A 1 94 ? 7.778 9.330 -54.154 1.00 58.53 94 LEU A N 1
ATOM 764 C CA . LEU A 1 94 ? 6.442 9.136 -53.581 1.00 58.53 94 LEU A CA 1
ATOM 765 C C . LEU A 1 94 ? 5.502 10.218 -54.130 1.00 58.53 94 LEU A C 1
ATOM 767 O O . LEU A 1 94 ? 5.208 11.203 -53.445 1.00 58.53 94 LEU A O 1
ATOM 771 N N . GLU A 1 95 ? 5.086 10.076 -55.387 1.00 57.38 95 GLU A N 1
ATOM 772 C CA . GLU A 1 95 ? 4.237 11.063 -56.079 1.00 57.38 95 GLU A CA 1
ATOM 773 C C . GLU A 1 95 ? 2.744 10.884 -55.765 1.00 57.38 95 GLU A C 1
ATOM 775 O O . GLU A 1 95 ? 1.968 11.828 -55.909 1.00 57.38 95 GLU A O 1
ATOM 780 N N . THR A 1 96 ? 2.334 9.705 -55.282 1.00 63.06 96 THR A N 1
ATOM 781 C CA . THR A 1 96 ? 0.917 9.366 -55.074 1.00 63.06 96 THR A CA 1
ATOM 782 C C . THR A 1 96 ? 0.556 9.267 -53.586 1.00 63.06 96 THR A C 1
ATOM 784 O O . THR A 1 96 ? 1.255 8.626 -52.804 1.00 63.06 96 THR A O 1
ATOM 787 N N . GLU A 1 97 ? -0.593 9.828 -53.186 1.00 66.25 97 GLU A N 1
ATOM 788 C CA . GLU A 1 97 ? -1.115 9.806 -51.800 1.00 66.25 97 GLU A CA 1
ATOM 789 C C . GLU A 1 97 ? -1.231 8.378 -51.220 1.00 66.25 97 GLU A C 1
ATOM 791 O O . GLU A 1 97 ? -0.978 8.149 -50.037 1.00 66.25 97 GLU A O 1
ATOM 796 N N . LYS A 1 98 ? -1.493 7.385 -52.079 1.00 69.50 98 LYS A N 1
ATOM 797 C CA . LYS A 1 98 ? -1.542 5.958 -51.719 1.00 69.50 98 LYS A CA 1
ATOM 798 C C . LYS A 1 98 ? -0.193 5.389 -51.269 1.00 69.50 98 LYS A C 1
ATOM 800 O O . LYS A 1 98 ? -0.149 4.649 -50.291 1.00 69.50 98 LYS A O 1
ATOM 805 N N . GLU A 1 99 ? 0.905 5.757 -51.925 1.00 67.06 99 GLU A N 1
ATOM 806 C CA . GLU A 1 99 ? 2.247 5.270 -51.563 1.00 67.06 99 GLU A CA 1
ATOM 807 C C . GLU A 1 99 ? 2.717 5.879 -50.235 1.00 67.06 99 GLU A C 1
ATOM 809 O O . GLU A 1 99 ? 3.405 5.234 -49.443 1.00 67.06 99 GLU A O 1
ATOM 814 N N . GLN A 1 100 ? 2.278 7.106 -49.936 1.00 66.06 100 GLN A N 1
ATOM 815 C CA . GLN A 1 100 ? 2.526 7.741 -48.642 1.00 66.06 100 GLN A CA 1
ATOM 816 C C . GLN A 1 100 ? 1.755 7.055 -47.505 1.00 66.06 100 GLN A C 1
ATOM 818 O O . GLN A 1 100 ? 2.280 6.918 -46.397 1.00 66.06 100 GLN A O 1
ATOM 823 N N . GLU A 1 101 ? 0.522 6.605 -47.749 1.00 70.88 101 GLU A N 1
ATOM 824 C CA . GLU A 1 101 ? -0.241 5.821 -46.771 1.00 70.88 101 GLU A CA 1
ATOM 825 C C . GLU A 1 101 ? 0.351 4.429 -46.535 1.00 70.88 101 GLU A C 1
ATOM 827 O O . GLU A 1 101 ? 0.372 3.958 -45.395 1.00 70.88 101 GLU A O 1
ATOM 832 N N . GLU A 1 102 ? 0.856 3.774 -47.578 1.00 73.12 102 GLU A N 1
ATOM 833 C CA . GLU A 1 102 ? 1.527 2.476 -47.461 1.00 73.12 102 GLU A CA 1
ATOM 834 C C . GLU A 1 102 ? 2.838 2.590 -46.680 1.00 73.12 102 GLU A C 1
ATOM 836 O O . GLU A 1 102 ? 3.042 1.838 -45.724 1.00 73.12 102 GLU A O 1
ATOM 841 N N . ALA A 1 103 ? 3.654 3.610 -46.964 1.00 68.12 103 ALA A N 1
ATOM 842 C CA . ALA A 1 103 ? 4.853 3.902 -46.182 1.00 68.12 103 ALA A CA 1
ATOM 843 C C . ALA A 1 103 ? 4.519 4.172 -44.701 1.00 68.12 103 ALA A C 1
ATOM 845 O O . ALA A 1 103 ? 5.182 3.647 -43.803 1.00 68.12 103 ALA A O 1
ATOM 846 N N . LYS A 1 104 ? 3.446 4.925 -44.411 1.00 70.69 104 LYS A N 1
ATOM 847 C CA . LYS A 1 104 ? 2.970 5.148 -43.031 1.00 70.69 104 LYS A CA 1
ATOM 848 C C . LYS A 1 104 ? 2.524 3.850 -42.354 1.00 70.69 104 LYS A C 1
ATOM 850 O O . LYS A 1 104 ? 2.853 3.635 -41.185 1.00 70.69 104 LYS A O 1
ATOM 855 N N . LYS A 1 105 ? 1.804 2.975 -43.063 1.00 74.88 105 LYS A N 1
ATOM 856 C CA . LYS A 1 105 ? 1.379 1.662 -42.546 1.00 74.88 105 LYS A CA 1
ATOM 857 C C . LYS A 1 105 ? 2.573 0.751 -42.269 1.00 74.88 105 LYS A C 1
ATOM 859 O O . LYS A 1 105 ? 2.580 0.067 -41.249 1.00 74.88 105 LYS A O 1
ATOM 864 N N . ASP A 1 106 ? 3.597 0.768 -43.111 1.00 72.25 106 ASP A N 1
ATOM 865 C CA . ASP A 1 106 ? 4.798 -0.050 -42.923 1.00 72.25 106 ASP A CA 1
ATOM 866 C C . ASP A 1 106 ? 5.685 0.449 -41.777 1.00 72.25 106 ASP A C 1
ATOM 868 O O . ASP A 1 106 ? 6.241 -0.359 -41.021 1.00 72.25 106 ASP A O 1
ATOM 872 N N . VAL A 1 107 ? 5.734 1.768 -41.568 1.00 71.31 107 VAL A N 1
ATOM 873 C CA . VAL A 1 107 ? 6.333 2.381 -40.375 1.00 71.31 107 VAL A CA 1
ATOM 874 C C . VAL A 1 107 ? 5.547 1.993 -39.116 1.00 71.31 107 VAL A C 1
ATOM 876 O O . VAL A 1 107 ? 6.148 1.593 -38.121 1.00 71.31 107 VAL A O 1
ATOM 879 N N . GLN A 1 108 ? 4.213 2.009 -39.146 1.00 70.88 108 GLN A N 1
ATOM 880 C CA . GLN A 1 108 ? 3.396 1.581 -38.000 1.00 70.88 108 GLN A CA 1
ATOM 881 C C . GLN A 1 108 ? 3.564 0.092 -37.677 1.00 70.88 108 GLN A C 1
ATOM 883 O O . GLN A 1 108 ? 3.732 -0.260 -36.511 1.00 70.88 108 GLN A O 1
ATOM 888 N N . LYS A 1 109 ? 3.605 -0.777 -38.694 1.00 73.06 109 LYS A N 1
ATOM 889 C CA . LYS A 1 109 ? 3.865 -2.215 -38.513 1.00 73.06 109 LYS A CA 1
ATOM 890 C C . LYS A 1 109 ? 5.252 -2.500 -37.948 1.00 73.06 109 LYS A C 1
ATOM 892 O O . LYS A 1 109 ? 5.455 -3.567 -37.394 1.00 73.06 109 LYS A O 1
ATOM 897 N N . SER A 1 110 ? 6.211 -1.585 -38.103 1.00 67.50 110 SER A N 1
ATOM 898 C CA . SER A 1 110 ? 7.581 -1.760 -37.605 1.00 67.50 110 SER A CA 1
ATOM 899 C C . SER A 1 110 ? 7.758 -1.541 -36.101 1.00 67.50 110 SER A C 1
ATOM 901 O O . SER A 1 110 ? 8.870 -1.696 -35.599 1.00 67.50 110 SER A O 1
ATOM 903 N N . ARG A 1 111 ? 6.683 -1.198 -35.388 1.00 67.31 111 ARG A N 1
ATOM 904 C CA . ARG A 1 111 ? 6.690 -1.016 -33.937 1.00 67.31 111 ARG A CA 1
ATOM 905 C C . ARG A 1 111 ? 6.610 -2.361 -33.206 1.00 67.31 111 ARG A C 1
ATOM 907 O O . ARG A 1 111 ? 5.978 -3.304 -33.683 1.00 67.31 111 ARG A O 1
ATOM 914 N N . GLY A 1 112 ? 7.233 -2.417 -32.030 1.00 65.06 112 GLY A N 1
ATOM 915 C CA . GLY A 1 112 ? 7.112 -3.529 -31.088 1.00 65.06 112 GLY A CA 1
ATOM 916 C C . GLY A 1 112 ? 8.138 -4.652 -31.239 1.00 65.06 112 GLY A C 1
ATOM 917 O O . GLY A 1 112 ? 8.950 -4.695 -32.168 1.00 65.06 112 GLY A O 1
ATOM 918 N N . ALA A 1 113 ? 8.087 -5.589 -30.289 1.00 65.44 113 ALA A N 1
ATOM 919 C CA . ALA A 1 113 ? 9.100 -6.628 -30.092 1.00 65.44 113 ALA A CA 1
ATOM 920 C C . ALA A 1 113 ? 9.352 -7.513 -31.331 1.00 65.44 113 ALA A C 1
ATOM 922 O O . ALA A 1 113 ? 10.488 -7.899 -31.596 1.00 65.44 113 ALA A O 1
ATOM 923 N N . SER A 1 114 ? 8.328 -7.790 -32.146 1.00 65.50 114 SER A N 1
ATOM 924 C CA . SER A 1 114 ? 8.440 -8.646 -33.343 1.00 65.50 114 SER A CA 1
ATOM 925 C C . SER A 1 114 ? 9.303 -8.053 -34.472 1.00 65.50 114 SER A C 1
ATOM 927 O O . SER A 1 114 ? 9.692 -8.769 -35.407 1.00 65.50 114 SER A O 1
ATOM 929 N N . TYR A 1 115 ? 9.601 -6.752 -34.414 1.00 63.12 115 TYR A N 1
ATOM 930 C CA . TYR A 1 115 ? 10.452 -6.045 -35.377 1.00 63.12 115 TYR A CA 1
ATOM 931 C C . TYR A 1 115 ? 11.787 -5.569 -34.789 1.00 63.12 115 TYR A C 1
ATOM 933 O O . TYR A 1 115 ? 12.555 -4.901 -35.485 1.00 63.12 115 TYR A O 1
ATOM 941 N N . ALA A 1 116 ? 12.104 -5.964 -33.554 1.00 64.06 116 ALA A N 1
ATOM 942 C CA . ALA A 1 116 ? 13.375 -5.645 -32.922 1.00 64.06 116 ALA A CA 1
ATOM 943 C C . ALA A 1 116 ? 14.570 -6.233 -33.692 1.00 64.06 116 ALA A C 1
ATOM 945 O O . ALA A 1 116 ? 14.561 -7.392 -34.101 1.00 64.06 116 ALA A O 1
ATOM 946 N N . GLY A 1 117 ? 15.600 -5.412 -33.916 1.00 59.47 117 GLY A N 1
ATOM 947 C CA . GLY A 1 117 ? 16.837 -5.797 -34.602 1.00 59.47 117 GLY A CA 1
ATOM 948 C C . GLY A 1 117 ? 16.753 -5.879 -36.129 1.00 59.47 117 GLY A C 1
ATOM 949 O O . GLY A 1 117 ? 17.760 -6.181 -36.762 1.00 59.47 117 GLY A O 1
ATOM 950 N N . LYS A 1 118 ? 15.598 -5.593 -36.743 1.00 63.06 118 LYS A N 1
ATOM 951 C CA . LYS A 1 118 ? 15.457 -5.587 -38.208 1.00 63.06 118 LYS A CA 1
ATOM 952 C C . LYS A 1 118 ? 15.897 -4.245 -38.802 1.00 63.06 118 LYS A C 1
ATOM 954 O O . LYS A 1 118 ? 15.687 -3.194 -38.196 1.00 63.06 118 LYS A O 1
ATOM 959 N N . THR A 1 119 ? 16.475 -4.287 -40.001 1.00 57.66 119 THR A N 1
ATOM 960 C CA . THR A 1 119 ? 16.769 -3.097 -40.814 1.00 57.66 119 THR A CA 1
ATOM 961 C C . THR A 1 119 ? 15.494 -2.629 -41.505 1.00 57.66 119 THR A C 1
ATOM 963 O O . THR A 1 119 ? 14.737 -3.449 -42.032 1.00 57.66 119 THR A O 1
ATOM 966 N N . LYS A 1 120 ? 15.223 -1.323 -41.484 1.00 64.44 120 LYS A N 1
ATOM 967 C CA . LYS A 1 120 ? 14.010 -0.742 -42.073 1.00 64.44 120 LYS A CA 1
ATOM 968 C C . LYS A 1 120 ? 14.358 0.250 -43.160 1.00 64.44 120 LYS A C 1
ATOM 970 O O . LYS A 1 120 ? 15.111 1.178 -42.906 1.00 64.44 120 LYS A O 1
ATOM 975 N N . THR A 1 121 ? 13.771 0.076 -44.337 1.00 61.91 121 THR A N 1
ATOM 976 C CA . THR A 1 121 ? 13.960 0.999 -45.453 1.00 61.91 121 THR A CA 1
ATOM 977 C C . THR A 1 121 ? 12.890 2.085 -45.425 1.00 61.91 121 THR A C 1
ATOM 979 O O . THR A 1 121 ? 11.705 1.765 -45.466 1.00 61.91 121 THR A O 1
ATOM 982 N N . LEU A 1 122 ? 13.287 3.354 -45.340 1.00 65.25 122 LEU A N 1
ATOM 983 C CA . LEU A 1 122 ? 12.389 4.502 -45.447 1.00 65.25 122 LEU A CA 1
ATOM 984 C C . LEU A 1 122 ? 12.517 5.122 -46.846 1.00 65.25 122 LEU A C 1
ATOM 986 O O . LEU A 1 122 ? 13.617 5.556 -47.208 1.00 65.25 122 LEU A O 1
ATOM 990 N N . PRO A 1 123 ? 11.425 5.174 -47.629 1.00 60.22 123 PRO A N 1
ATOM 991 C CA . PRO A 1 123 ? 11.402 5.922 -48.874 1.00 60.22 123 PRO A CA 1
ATOM 992 C C . PRO A 1 123 ? 11.366 7.428 -48.576 1.00 60.22 123 PRO A C 1
ATOM 994 O O . PRO A 1 123 ? 10.474 7.907 -47.875 1.00 60.22 123 PRO A O 1
ATOM 997 N N . LEU A 1 124 ? 12.339 8.179 -49.092 1.00 61.84 124 LEU A N 1
ATOM 998 C CA . LEU A 1 124 ? 12.398 9.642 -48.991 1.00 61.84 124 LEU A CA 1
ATOM 999 C C . LEU A 1 124 ? 12.188 10.269 -50.371 1.00 61.84 124 LEU A C 1
ATOM 1001 O O . LEU A 1 124 ? 12.769 9.813 -51.356 1.00 61.84 124 LEU A O 1
ATOM 1005 N N . ASN A 1 125 ? 11.367 11.324 -50.420 1.00 58.16 125 ASN A N 1
ATOM 1006 C CA . ASN A 1 125 ? 11.102 12.077 -51.644 1.00 58.16 125 ASN A CA 1
ATOM 1007 C C . ASN A 1 125 ? 12.410 12.699 -52.166 1.00 58.16 125 ASN A C 1
ATOM 1009 O O . ASN A 1 125 ? 13.174 13.305 -51.409 1.00 58.16 125 ASN A O 1
ATOM 1013 N N . THR A 1 126 ? 12.649 12.554 -53.467 1.00 56.12 126 THR A N 1
ATOM 1014 C CA . THR A 1 126 ? 13.842 13.019 -54.184 1.00 56.12 126 THR A CA 1
ATOM 1015 C C . THR A 1 126 ? 14.104 14.517 -54.000 1.00 56.12 126 THR A C 1
ATOM 1017 O O . THR A 1 126 ? 15.260 14.908 -53.862 1.00 56.12 126 THR A O 1
ATOM 1020 N N . ALA A 1 127 ? 13.059 15.341 -53.857 1.00 55.56 127 ALA A N 1
ATOM 1021 C CA . ALA A 1 127 ? 13.188 16.781 -53.604 1.00 55.56 127 ALA A CA 1
ATOM 1022 C C . ALA A 1 127 ? 13.831 17.119 -52.240 1.00 55.56 127 ALA A C 1
ATOM 1024 O O . ALA A 1 127 ? 14.476 18.155 -52.097 1.00 55.56 127 ALA A O 1
ATOM 1025 N N . PHE A 1 128 ? 13.685 16.246 -51.236 1.00 53.28 128 PHE A N 1
ATOM 1026 C CA . PHE A 1 128 ? 14.341 16.393 -49.929 1.00 53.28 128 PHE A CA 1
ATOM 1027 C C . PHE A 1 128 ? 15.756 15.795 -49.905 1.00 53.28 128 PHE A C 1
ATOM 1029 O O . PHE A 1 128 ? 16.551 16.128 -49.025 1.00 53.28 128 PHE A O 1
ATOM 1036 N N . LEU A 1 129 ? 16.084 14.926 -50.864 1.00 54.44 129 LEU A N 1
ATOM 1037 C CA . LEU A 1 129 ? 17.366 14.226 -50.933 1.00 54.44 129 LEU A CA 1
ATOM 1038 C C . LEU A 1 129 ? 18.509 15.151 -51.381 1.00 54.44 129 LEU A C 1
ATOM 1040 O O . LEU A 1 129 ? 19.606 15.079 -50.825 1.00 54.44 129 LEU A O 1
ATOM 1044 N N . ASP A 1 130 ? 18.231 16.066 -52.316 1.00 54.97 130 ASP A N 1
ATOM 1045 C CA . ASP A 1 130 ? 19.197 17.067 -52.795 1.00 54.97 130 ASP A CA 1
ATOM 1046 C C . ASP A 1 130 ? 19.593 18.069 -51.697 1.00 54.97 130 ASP A C 1
ATOM 1048 O O . ASP A 1 130 ? 20.739 18.514 -51.639 1.00 54.97 130 ASP A O 1
ATOM 1052 N N . ALA A 1 131 ? 18.684 18.363 -50.760 1.00 56.75 131 ALA A N 1
ATOM 1053 C CA . ALA A 1 131 ? 18.961 19.219 -49.604 1.00 56.75 131 ALA A CA 1
ATOM 1054 C C . ALA A 1 131 ? 19.768 18.507 -48.498 1.00 56.75 131 ALA A C 1
ATOM 1056 O O . ALA A 1 131 ? 20.473 19.157 -47.724 1.00 56.75 131 ALA A O 1
ATOM 1057 N N . LEU A 1 132 ? 19.676 17.174 -48.412 1.00 56.00 132 LEU A N 1
ATOM 1058 C CA . LEU A 1 132 ? 20.349 16.363 -47.390 1.00 56.00 132 LEU A CA 1
ATOM 1059 C C . LEU A 1 132 ? 21.768 15.934 -47.781 1.00 56.00 132 LEU A C 1
ATOM 1061 O O . LEU A 1 132 ? 22.499 15.467 -46.909 1.00 56.00 132 LEU A O 1
ATOM 1065 N N . GLY A 1 133 ? 22.169 16.132 -49.043 1.00 49.53 133 GLY A N 1
ATOM 1066 C CA . GLY A 1 133 ? 23.542 15.999 -49.528 1.00 49.53 133 GLY A CA 1
ATOM 1067 C C . GLY A 1 133 ? 24.182 14.653 -49.195 1.00 49.53 133 GLY A C 1
ATOM 1068 O O . GLY A 1 133 ? 24.921 14.557 -48.226 1.00 49.53 133 GLY A O 1
ATOM 1069 N N . THR A 1 134 ? 23.933 13.617 -50.003 1.00 50.94 134 THR A N 1
ATOM 1070 C CA . THR A 1 134 ? 24.598 12.291 -49.931 1.00 50.94 134 THR A CA 1
ATOM 1071 C C . THR A 1 134 ? 24.797 11.754 -48.500 1.00 50.94 134 THR A C 1
ATOM 1073 O O . THR A 1 134 ? 25.838 11.180 -48.174 1.00 50.94 134 THR A O 1
ATOM 1076 N N . ARG A 1 135 ? 23.843 11.993 -47.590 1.00 50.19 135 ARG A N 1
ATOM 1077 C CA . ARG A 1 135 ? 23.962 11.538 -46.201 1.00 50.19 135 ARG A CA 1
ATOM 1078 C C . ARG A 1 135 ? 23.595 10.065 -46.087 1.00 50.19 135 ARG A C 1
ATOM 1080 O O . ARG A 1 135 ? 22.736 9.561 -46.804 1.00 50.19 135 ARG A O 1
ATOM 1087 N N . LYS A 1 136 ? 24.366 9.396 -45.228 1.00 52.69 136 LYS A N 1
ATOM 1088 C CA . LYS A 1 136 ? 24.516 7.948 -45.066 1.00 52.69 136 LYS A CA 1
ATOM 1089 C C . LYS A 1 136 ? 23.216 7.178 -45.299 1.00 52.69 136 LYS A C 1
ATOM 1091 O O . LYS A 1 136 ? 22.248 7.325 -44.570 1.00 52.69 136 LYS A O 1
ATOM 1096 N N . ILE A 1 137 ? 23.280 6.263 -46.265 1.00 59.00 137 ILE A N 1
ATOM 1097 C CA . ILE A 1 137 ? 22.211 5.314 -46.602 1.00 59.00 137 ILE A CA 1
ATOM 1098 C C . ILE A 1 137 ? 21.846 4.439 -45.394 1.00 59.00 137 ILE A C 1
ATOM 1100 O O . ILE A 1 137 ? 20.735 3.940 -45.352 1.00 59.00 137 ILE A O 1
ATOM 1104 N N . PHE A 1 138 ? 22.739 4.295 -44.408 1.00 57.09 138 PHE A N 1
ATOM 1105 C CA . PHE A 1 138 ? 22.501 3.580 -43.157 1.00 57.09 138 PHE A CA 1
ATOM 1106 C C . PHE A 1 138 ? 22.770 4.492 -41.959 1.00 57.09 138 PHE A C 1
ATOM 1108 O O . PHE A 1 138 ? 23.919 4.866 -41.705 1.00 57.09 138 PHE A O 1
ATOM 1115 N N . GLU A 1 139 ? 21.720 4.816 -41.209 1.00 69.00 139 GLU A N 1
ATOM 1116 C CA . GLU A 1 139 ? 21.828 5.471 -39.905 1.00 69.00 139 GLU A CA 1
ATOM 1117 C C . GLU A 1 139 ? 21.437 4.485 -38.799 1.00 69.00 139 GLU A C 1
ATOM 1119 O O . GLU A 1 139 ? 20.424 3.783 -38.886 1.00 69.00 139 GLU A O 1
ATOM 1124 N N . GLU A 1 140 ? 22.278 4.397 -37.769 1.00 65.38 140 GLU A N 1
ATOM 1125 C CA . GLU A 1 140 ? 21.972 3.649 -36.553 1.00 65.38 140 GLU A CA 1
ATOM 1126 C C . GLU A 1 140 ? 21.045 4.498 -35.682 1.00 65.38 140 GLU A C 1
ATOM 1128 O O . GLU A 1 140 ? 21.346 5.657 -35.388 1.00 65.38 140 GLU A O 1
ATOM 1133 N N . ILE A 1 141 ? 19.917 3.925 -35.258 1.00 68.31 141 ILE A N 1
ATOM 1134 C CA . ILE A 1 141 ? 19.078 4.562 -34.245 1.00 68.31 141 ILE A CA 1
ATOM 1135 C C . ILE A 1 141 ? 19.756 4.304 -32.896 1.00 68.31 141 ILE A C 1
ATOM 1137 O O . ILE A 1 141 ? 19.866 3.136 -32.505 1.00 68.31 141 ILE A O 1
ATOM 1141 N N . PRO A 1 142 ? 20.197 5.345 -32.163 1.00 64.56 142 PRO A N 1
ATOM 1142 C CA . PRO A 1 142 ? 20.813 5.143 -30.863 1.00 64.56 142 PRO A CA 1
ATOM 1143 C C . PRO A 1 142 ? 19.803 4.456 -29.946 1.00 64.56 142 PRO A C 1
ATOM 1145 O O . PRO A 1 142 ? 18.738 4.999 -29.645 1.00 64.56 142 PRO A O 1
ATOM 1148 N N . ARG A 1 143 ? 20.130 3.241 -29.501 1.00 63.03 143 ARG A N 1
ATOM 1149 C CA . ARG A 1 143 ? 19.316 2.526 -28.518 1.00 63.03 143 ARG A CA 1
ATOM 1150 C C . ARG A 1 143 ? 19.414 3.276 -27.198 1.00 63.03 143 ARG A C 1
ATOM 1152 O O . ARG A 1 143 ? 20.443 3.231 -26.529 1.00 63.03 143 ARG A O 1
ATOM 1159 N N . THR A 1 144 ? 18.356 3.986 -26.820 1.00 63.00 144 THR A N 1
ATOM 1160 C CA . THR A 1 144 ? 18.280 4.595 -25.492 1.00 63.00 144 THR A CA 1
ATOM 1161 C C . THR A 1 144 ? 18.307 3.469 -24.457 1.00 63.00 144 THR A C 1
ATOM 1163 O O . THR A 1 144 ? 17.552 2.504 -24.568 1.00 63.00 144 THR A O 1
ATOM 1166 N N . GLY A 1 145 ? 19.210 3.549 -23.479 1.00 64.00 145 GLY A N 1
ATOM 1167 C CA . GLY A 1 145 ? 19.337 2.556 -22.412 1.00 64.00 145 GLY A CA 1
ATOM 1168 C C . GLY A 1 145 ? 18.164 2.632 -21.437 1.00 64.00 145 GLY A C 1
ATOM 1169 O O . GLY A 1 145 ? 18.311 3.178 -20.350 1.00 64.00 145 GLY A O 1
ATOM 1170 N N . VAL A 1 146 ? 16.998 2.113 -21.834 1.00 66.88 146 VAL A N 1
ATOM 1171 C CA . VAL A 1 146 ? 15.773 2.142 -21.012 1.00 66.88 146 VAL A CA 1
ATOM 1172 C C . VAL A 1 146 ? 15.815 1.119 -19.869 1.00 66.88 146 VAL A C 1
ATOM 1174 O O . VAL A 1 146 ? 15.070 1.245 -18.910 1.00 66.88 146 VAL A O 1
ATOM 1177 N N . ASP A 1 147 ? 16.720 0.142 -19.927 1.00 67.44 147 ASP A N 1
ATOM 1178 C CA . ASP A 1 147 ? 16.804 -0.952 -18.950 1.00 67.44 147 ASP A CA 1
ATOM 1179 C C . ASP A 1 147 ? 17.089 -0.464 -17.517 1.00 67.44 147 ASP A C 1
ATOM 1181 O O . ASP A 1 147 ? 16.410 -0.842 -16.569 1.00 67.44 147 ASP A O 1
ATOM 1185 N N . LYS A 1 148 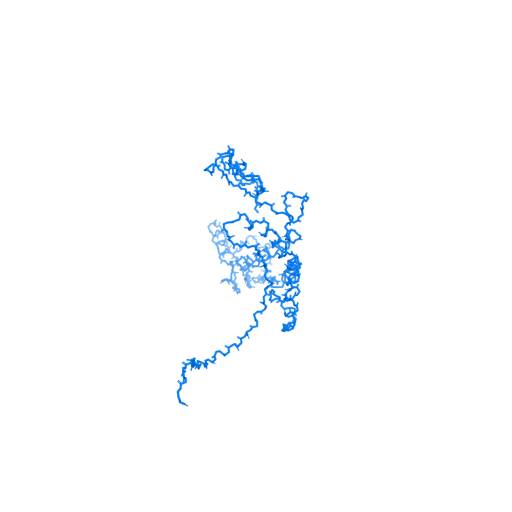? 18.027 0.480 -17.367 1.00 78.38 148 LYS A N 1
ATOM 1186 C CA . LYS A 1 148 ? 18.356 1.101 -16.069 1.00 78.38 148 LYS A CA 1
ATOM 1187 C C . LYS A 1 148 ? 17.506 2.326 -15.750 1.00 78.38 148 LYS A C 1
ATOM 1189 O O . LYS A 1 148 ? 17.680 2.955 -14.703 1.00 78.38 148 LYS A O 1
ATOM 1194 N N . LEU A 1 149 ? 16.622 2.713 -16.666 1.00 74.69 149 LEU A N 1
ATOM 1195 C CA . LEU A 1 149 ? 15.779 3.877 -16.475 1.00 74.69 149 LEU A CA 1
ATOM 1196 C C . LEU A 1 149 ? 14.742 3.525 -15.402 1.00 74.69 149 LEU A C 1
ATOM 1198 O O . LEU A 1 149 ? 13.961 2.588 -15.559 1.00 74.69 149 LEU A O 1
ATOM 1202 N N . PHE A 1 150 ? 14.769 4.270 -14.297 1.00 80.94 150 PHE A N 1
ATOM 1203 C CA . PHE A 1 150 ? 13.905 4.100 -13.122 1.00 80.94 150 PHE A CA 1
ATOM 1204 C C . PHE A 1 150 ? 14.209 2.905 -12.209 1.00 80.94 150 PHE A C 1
ATOM 1206 O O . PHE A 1 150 ? 13.405 2.623 -11.326 1.00 80.94 150 PHE A O 1
ATOM 1213 N N . GLU A 1 151 ? 15.321 2.184 -12.364 1.00 85.88 151 GLU A N 1
ATOM 1214 C CA . GLU A 1 151 ? 15.634 1.057 -11.465 1.00 85.88 151 GLU A CA 1
ATOM 1215 C C . GLU A 1 151 ? 15.759 1.517 -10.002 1.00 85.88 151 GLU A C 1
ATOM 1217 O O . GLU A 1 151 ? 15.128 0.954 -9.109 1.00 85.88 151 GLU A O 1
ATOM 1222 N N . LYS A 1 152 ? 16.516 2.598 -9.770 1.00 86.25 152 LYS A N 1
ATOM 1223 C CA . LYS A 1 152 ? 16.715 3.165 -8.429 1.00 86.25 152 LYS A CA 1
ATOM 1224 C C . LYS A 1 152 ? 15.430 3.754 -7.860 1.00 86.25 152 LYS A C 1
ATOM 1226 O O . LYS A 1 152 ? 15.067 3.411 -6.744 1.00 86.25 152 LYS A O 1
ATOM 1231 N N . GLN A 1 153 ? 14.732 4.565 -8.653 1.00 87.81 153 GLN A N 1
ATOM 1232 C CA . GLN A 1 153 ? 13.486 5.205 -8.238 1.00 87.81 153 GLN A CA 1
ATOM 1233 C C . GLN A 1 153 ? 12.417 4.169 -7.887 1.00 87.81 153 GLN A C 1
ATOM 1235 O O . GLN A 1 153 ? 11.814 4.271 -6.836 1.00 87.81 153 GLN A O 1
ATOM 1240 N N . ASN A 1 154 ? 12.243 3.112 -8.690 1.00 88.50 154 ASN A N 1
ATOM 1241 C CA . ASN A 1 154 ? 11.281 2.052 -8.362 1.00 88.50 154 ASN A CA 1
ATOM 1242 C C . ASN A 1 154 ? 11.624 1.334 -7.051 1.00 88.50 154 ASN A C 1
ATOM 1244 O O . ASN A 1 154 ? 10.724 0.933 -6.319 1.00 88.50 154 ASN A O 1
ATOM 1248 N N . ARG A 1 155 ? 12.915 1.150 -6.752 1.00 88.81 155 ARG A N 1
ATOM 1249 C CA . ARG A 1 155 ? 13.338 0.556 -5.480 1.00 88.81 155 ARG A CA 1
ATOM 1250 C C . ARG A 1 155 ? 13.034 1.485 -4.305 1.00 88.81 155 ARG A C 1
ATOM 1252 O O . ARG A 1 155 ? 12.480 1.023 -3.319 1.00 88.81 155 ARG A O 1
ATOM 1259 N N . GLU A 1 156 ? 13.370 2.765 -4.424 1.00 89.50 156 GLU A N 1
ATOM 1260 C CA . GLU A 1 156 ? 13.113 3.779 -3.390 1.00 89.50 156 GLU A CA 1
ATOM 1261 C C . GLU A 1 156 ? 11.613 3.956 -3.136 1.00 89.50 156 GLU A C 1
ATOM 1263 O O . GLU A 1 156 ? 11.173 3.847 -1.998 1.00 89.50 156 GLU A O 1
ATOM 1268 N N . THR A 1 157 ? 10.817 4.104 -4.194 1.00 91.38 157 THR A N 1
ATOM 1269 C CA . THR A 1 157 ? 9.354 4.187 -4.126 1.00 91.38 157 THR A CA 1
ATOM 1270 C C . THR A 1 157 ? 8.744 2.977 -3.412 1.00 91.38 157 THR A C 1
ATOM 1272 O O . THR A 1 157 ? 7.908 3.141 -2.529 1.00 91.38 157 THR A O 1
ATOM 1275 N N . ARG A 1 158 ? 9.199 1.753 -3.714 1.00 89.31 158 ARG A N 1
ATOM 1276 C CA . ARG A 1 158 ? 8.745 0.546 -2.999 1.00 89.31 158 ARG A CA 1
ATOM 1277 C C . ARG A 1 158 ? 9.110 0.572 -1.520 1.00 89.31 158 ARG A C 1
ATOM 1279 O O . ARG A 1 158 ? 8.271 0.257 -0.684 1.00 89.31 158 ARG A O 1
ATOM 1286 N N . GLU A 1 159 ? 10.348 0.945 -1.198 1.00 89.06 159 GLU A N 1
ATOM 1287 C CA . GLU A 1 159 ? 10.797 1.068 0.193 1.00 89.06 159 GLU A CA 1
ATOM 1288 C C . GLU A 1 159 ? 9.967 2.112 0.958 1.00 89.06 159 GLU A C 1
ATOM 1290 O O . GLU A 1 159 ? 9.593 1.856 2.102 1.00 89.06 159 GLU A O 1
ATOM 1295 N N . ASN A 1 160 ? 9.611 3.236 0.329 1.0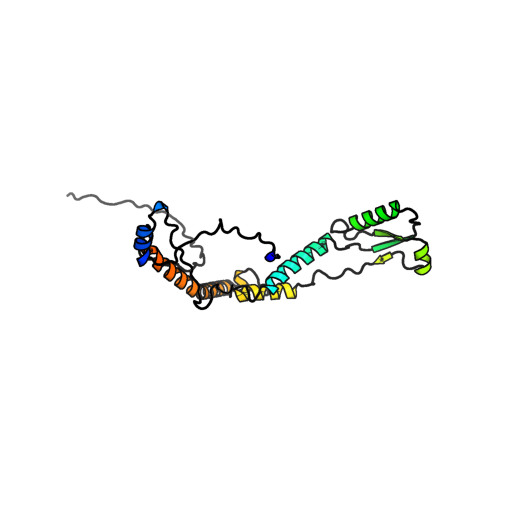0 90.31 160 ASN A N 1
ATOM 1296 C CA . ASN A 1 160 ? 8.747 4.259 0.923 1.00 90.31 160 ASN A CA 1
ATOM 1297 C C . ASN A 1 160 ? 7.335 3.728 1.203 1.00 90.31 160 ASN A C 1
ATOM 1299 O O . ASN A 1 160 ? 6.824 3.919 2.307 1.00 90.31 160 ASN A O 1
ATOM 1303 N N . ILE A 1 161 ? 6.729 3.017 0.244 1.00 91.25 161 ILE A N 1
ATOM 1304 C CA . ILE A 1 161 ? 5.389 2.430 0.399 1.00 91.25 161 ILE A CA 1
ATOM 1305 C C . ILE A 1 161 ? 5.366 1.470 1.593 1.00 91.25 161 ILE A C 1
ATOM 1307 O O . ILE A 1 161 ? 4.530 1.622 2.482 1.00 91.25 161 ILE A O 1
ATOM 1311 N N . TYR A 1 162 ? 6.311 0.529 1.673 1.00 90.44 162 TYR A N 1
ATOM 1312 C CA . TYR A 1 162 ? 6.365 -0.414 2.798 1.00 90.44 162 TYR A CA 1
ATOM 1313 C C . TYR A 1 162 ? 6.671 0.269 4.127 1.00 90.44 162 TYR A C 1
ATOM 1315 O O . TYR A 1 162 ? 6.084 -0.087 5.150 1.00 90.44 162 TYR A O 1
ATOM 1323 N N . SER A 1 163 ? 7.531 1.290 4.110 1.00 88.00 163 SER A N 1
ATOM 1324 C CA . SER A 1 163 ? 7.837 2.083 5.303 1.00 88.00 163 SER A CA 1
ATOM 1325 C C . SER A 1 163 ? 6.608 2.828 5.831 1.00 88.00 163 SER A C 1
ATOM 1327 O O . SER A 1 163 ? 6.464 2.948 7.045 1.00 88.00 163 SER A O 1
ATOM 1329 N N . SER A 1 164 ? 5.690 3.262 4.958 1.00 89.69 164 SER A N 1
ATOM 1330 C CA . SER A 1 164 ? 4.424 3.894 5.366 1.00 89.69 164 SER A CA 1
ATOM 1331 C C . SER A 1 164 ? 3.521 2.942 6.155 1.00 89.69 164 SER A C 1
ATOM 1333 O O . SER A 1 164 ? 2.864 3.356 7.104 1.00 89.69 164 SER A O 1
ATOM 1335 N N . PHE A 1 165 ? 3.541 1.650 5.815 1.00 88.75 165 PHE A N 1
ATOM 1336 C CA . PHE A 1 165 ? 2.845 0.593 6.562 1.00 88.75 165 PHE A CA 1
ATOM 1337 C C . PHE A 1 165 ? 3.691 -0.014 7.688 1.00 88.75 165 PHE A C 1
ATOM 1339 O O . PHE A 1 165 ? 3.277 -0.996 8.302 1.00 88.75 165 PHE A O 1
ATOM 1346 N N . GLN A 1 166 ? 4.886 0.534 7.939 1.00 87.94 166 GLN A N 1
ATOM 1347 C CA . GLN A 1 166 ? 5.859 0.025 8.910 1.00 87.94 166 GLN A CA 1
ATOM 1348 C C . GLN A 1 166 ? 6.206 -1.462 8.701 1.00 87.94 166 GLN A C 1
ATOM 1350 O O . GLN A 1 166 ? 6.577 -2.171 9.636 1.00 87.94 166 GLN A O 1
ATOM 1355 N N . GLN A 1 167 ? 6.094 -1.940 7.459 1.00 89.12 167 GLN A N 1
ATOM 1356 C CA . GLN A 1 167 ? 6.382 -3.319 7.088 1.00 89.12 167 GLN A CA 1
ATOM 1357 C C . GLN A 1 167 ? 7.874 -3.481 6.785 1.00 89.12 167 GLN A C 1
ATOM 1359 O O . GLN A 1 167 ? 8.400 -2.809 5.893 1.00 89.12 167 GLN A O 1
ATOM 1364 N N . PRO A 1 168 ? 8.578 -4.401 7.464 1.00 87.06 168 PRO A N 1
ATOM 1365 C CA . PRO A 1 168 ? 9.945 -4.737 7.098 1.00 87.06 168 PRO A CA 1
ATOM 1366 C C . PRO A 1 168 ? 10.035 -5.308 5.677 1.00 87.06 168 PRO A C 1
ATOM 1368 O O . PRO A 1 168 ? 9.327 -6.246 5.317 1.00 87.06 168 PRO A O 1
ATOM 1371 N N . ASN A 1 169 ? 10.994 -4.813 4.889 1.00 84.88 169 ASN A N 1
ATOM 1372 C CA . ASN A 1 169 ? 11.222 -5.251 3.502 1.00 84.88 169 ASN A CA 1
ATOM 1373 C C . ASN A 1 169 ? 11.449 -6.768 3.358 1.00 84.88 169 ASN A C 1
ATOM 1375 O O . ASN A 1 169 ? 11.130 -7.345 2.317 1.00 84.88 169 ASN A O 1
ATOM 1379 N N . ILE A 1 170 ? 11.988 -7.410 4.402 1.00 85.56 170 ILE A N 1
ATOM 1380 C CA . ILE A 1 170 ? 12.278 -8.848 4.415 1.00 85.56 170 ILE A CA 1
ATOM 1381 C C . ILE A 1 170 ? 10.991 -9.686 4.361 1.00 85.56 170 ILE A C 1
ATOM 1383 O O . ILE A 1 170 ? 10.976 -10.724 3.704 1.00 85.56 170 ILE A O 1
ATOM 1387 N N . LEU A 1 171 ? 9.893 -9.205 4.963 1.00 84.75 171 LEU A N 1
ATOM 1388 C CA . LEU A 1 171 ? 8.584 -9.867 4.904 1.00 84.75 171 LEU A CA 1
ATOM 1389 C C . LEU A 1 171 ? 7.978 -9.775 3.497 1.00 84.75 171 LEU A C 1
ATOM 1391 O O . LEU A 1 171 ? 7.295 -10.689 3.049 1.00 84.75 171 LEU A O 1
ATOM 1395 N N . ASN A 1 172 ? 8.310 -8.709 2.765 1.00 83.69 172 ASN A N 1
ATOM 1396 C CA . ASN A 1 172 ? 7.836 -8.456 1.404 1.00 83.69 172 ASN A CA 1
ATOM 1397 C C . ASN A 1 172 ? 8.721 -9.101 0.321 1.00 83.69 172 ASN A C 1
ATOM 1399 O O . ASN A 1 172 ? 8.601 -8.778 -0.862 1.00 83.69 172 ASN A O 1
ATOM 1403 N N . GLY A 1 173 ? 9.635 -10.002 0.700 1.00 76.94 173 GLY A N 1
ATOM 1404 C CA . GLY A 1 173 ? 10.482 -10.729 -0.249 1.00 76.94 173 GLY A CA 1
ATOM 1405 C C . GLY A 1 173 ? 11.605 -9.889 -0.871 1.00 76.94 173 GLY A C 1
ATOM 1406 O O . GLY A 1 173 ? 12.272 -10.350 -1.799 1.00 76.94 173 GLY A O 1
ATOM 1407 N N . ILE A 1 174 ? 11.839 -8.664 -0.386 1.00 75.25 174 ILE A N 1
ATOM 1408 C CA . ILE A 1 174 ? 12.877 -7.775 -0.914 1.00 75.25 174 ILE A CA 1
ATOM 1409 C C . ILE A 1 174 ? 14.149 -7.949 -0.089 1.00 75.25 174 ILE A C 1
ATOM 1411 O O . ILE A 1 174 ? 14.289 -7.414 1.009 1.00 75.25 174 ILE A O 1
ATOM 1415 N N . SER A 1 175 ? 15.112 -8.676 -0.654 1.00 67.62 175 SER A N 1
ATOM 1416 C CA . SER A 1 175 ? 16.456 -8.772 -0.088 1.00 67.62 175 SER A CA 1
ATOM 1417 C C . SER A 1 175 ? 17.305 -7.584 -0.535 1.00 67.62 175 SER A C 1
ATOM 1419 O O . SER A 1 175 ? 17.578 -7.422 -1.728 1.00 67.62 175 SER A O 1
ATOM 1421 N N . LYS A 1 176 ? 17.795 -6.782 0.416 1.00 63.16 176 LYS A N 1
ATOM 1422 C CA . LYS A 1 176 ? 19.026 -6.017 0.193 1.00 63.16 176 LYS A CA 1
ATOM 1423 C C . LYS A 1 176 ? 20.183 -7.015 0.280 1.00 63.16 176 LYS A C 1
ATOM 1425 O O . LYS A 1 176 ? 20.540 -7.455 1.363 1.00 63.16 176 LYS A O 1
ATOM 1430 N N . GLU A 1 177 ? 20.712 -7.396 -0.880 1.00 58.00 177 GLU A N 1
ATOM 1431 C CA . GLU A 1 177 ? 22.001 -8.090 -1.014 1.00 58.00 177 GLU A CA 1
ATOM 1432 C C . GLU A 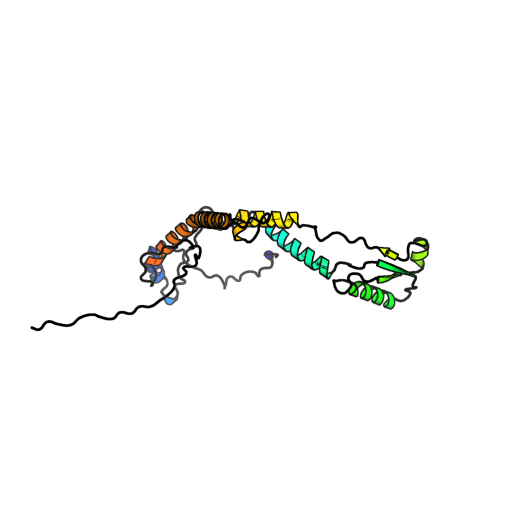1 177 ? 22.130 -9.412 -0.226 1.00 58.00 177 GLU A C 1
ATOM 1434 O O . GLU A 1 177 ? 23.039 -9.593 0.574 1.00 58.00 177 GLU A O 1
ATOM 1439 N N . GLY A 1 178 ? 21.244 -10.379 -0.482 1.00 57.06 178 GLY A N 1
ATOM 1440 C CA . GLY A 1 178 ? 21.507 -11.800 -0.200 1.00 57.06 178 GLY A CA 1
ATOM 1441 C C . GLY A 1 178 ? 21.412 -12.254 1.262 1.00 57.06 178 GLY A C 1
ATOM 1442 O O . GLY A 1 178 ? 21.557 -13.444 1.522 1.00 57.06 178 GLY A O 1
ATOM 1443 N N . ASN A 1 179 ? 21.105 -11.364 2.206 1.00 56.62 179 ASN A N 1
ATOM 1444 C CA . ASN A 1 179 ? 21.026 -11.690 3.633 1.00 56.62 179 ASN A CA 1
ATOM 1445 C C . ASN A 1 179 ? 19.593 -12.020 4.087 1.00 56.62 179 ASN A C 1
ATOM 1447 O O . ASN A 1 179 ? 19.038 -11.358 4.962 1.00 56.62 179 ASN A O 1
ATOM 1451 N N . PHE A 1 180 ? 18.978 -13.049 3.500 1.00 66.50 180 PHE A N 1
ATOM 1452 C CA . PHE A 1 180 ? 17.813 -13.698 4.117 1.00 66.50 180 PHE A CA 1
ATOM 1453 C C . PHE A 1 180 ? 18.310 -14.652 5.213 1.00 66.50 180 PHE A C 1
ATOM 1455 O O . PHE A 1 180 ? 18.508 -15.840 4.971 1.00 66.50 180 PHE A O 1
ATOM 1462 N N . ASN A 1 181 ? 18.573 -14.116 6.407 1.00 80.69 181 ASN A N 1
ATOM 1463 C CA . ASN A 1 181 ? 18.818 -14.931 7.597 1.00 80.69 181 ASN A CA 1
ATOM 1464 C C . ASN A 1 181 ? 17.476 -15.277 8.261 1.00 80.69 181 ASN A C 1
ATOM 1466 O O . ASN A 1 181 ? 16.585 -14.427 8.320 1.00 80.69 181 ASN A O 1
ATOM 1470 N N . ARG A 1 182 ? 17.347 -16.508 8.770 1.00 81.38 182 ARG A N 1
ATOM 1471 C CA . ARG A 1 182 ? 16.173 -16.962 9.528 1.00 81.38 182 ARG A CA 1
ATOM 1472 C C . ARG A 1 182 ? 15.927 -16.067 10.743 1.00 81.38 182 ARG A C 1
ATOM 1474 O O . ARG A 1 182 ? 14.808 -15.611 10.925 1.00 81.38 182 ARG A O 1
ATOM 1481 N N . GLU A 1 183 ? 16.984 -15.725 11.476 1.00 84.25 183 GLU A N 1
ATOM 1482 C CA . GLU A 1 183 ? 16.902 -14.843 12.650 1.00 84.25 183 GLU A CA 1
ATOM 1483 C C . GLU A 1 183 ? 16.359 -13.456 12.272 1.00 84.25 183 GLU A C 1
ATOM 1485 O O . GLU A 1 183 ? 15.442 -12.946 12.898 1.00 84.25 183 GLU A O 1
ATOM 1490 N N . SER A 1 184 ? 16.844 -12.867 11.172 1.00 84.38 184 SER A N 1
ATOM 1491 C CA . SER A 1 184 ? 16.359 -11.558 10.709 1.00 84.38 184 SER A CA 1
ATOM 1492 C C . SER A 1 184 ? 14.904 -11.589 10.234 1.00 84.38 184 SER A C 1
ATOM 1494 O O . SER A 1 184 ? 14.233 -10.558 10.254 1.00 84.38 184 SER A O 1
ATOM 1496 N N . PHE A 1 185 ? 14.417 -12.747 9.778 1.00 85.88 185 PHE A N 1
ATOM 1497 C CA . PHE A 1 185 ? 13.014 -12.936 9.424 1.00 85.88 185 PHE A CA 1
ATOM 1498 C C . PHE A 1 185 ? 12.136 -13.063 10.674 1.00 85.88 185 PHE A C 1
ATOM 1500 O O . PHE A 1 185 ? 11.096 -12.412 10.744 1.00 85.88 185 PHE A O 1
ATOM 1507 N N . GLU A 1 186 ? 12.573 -13.845 11.662 1.00 86.56 186 GLU A N 1
ATOM 1508 C CA . GLU A 1 186 ? 11.905 -13.988 12.962 1.00 86.56 186 GLU A CA 1
ATOM 1509 C C . GLU A 1 186 ? 11.819 -12.631 13.683 1.00 86.56 186 GLU A C 1
ATOM 1511 O O . GLU A 1 186 ? 10.731 -12.208 14.074 1.00 86.56 186 GLU A O 1
ATOM 1516 N N . ASP A 1 187 ? 12.918 -11.876 13.738 1.00 87.44 187 ASP A N 1
ATOM 1517 C CA . ASP A 1 187 ? 12.951 -10.525 14.312 1.00 87.44 187 ASP A CA 1
ATOM 1518 C C . ASP A 1 187 ? 11.981 -9.569 13.601 1.00 87.44 187 ASP A C 1
ATOM 1520 O O . ASP A 1 187 ? 11.236 -8.822 14.240 1.00 87.44 187 ASP A O 1
ATOM 1524 N N . ALA A 1 188 ? 11.960 -9.592 12.264 1.00 86.94 188 ALA A N 1
ATOM 1525 C CA . ALA A 1 188 ? 11.053 -8.765 11.474 1.00 86.94 188 ALA A CA 1
ATOM 1526 C C . ALA A 1 188 ? 9.579 -9.143 11.687 1.00 86.94 188 ALA A C 1
ATOM 1528 O O . ALA A 1 188 ? 8.717 -8.262 11.721 1.00 86.94 188 ALA A O 1
ATOM 1529 N N . PHE A 1 189 ? 9.293 -10.435 11.850 1.00 88.38 189 PHE A N 1
ATOM 1530 C CA . PHE A 1 189 ? 7.959 -10.945 12.145 1.00 88.38 189 PHE A CA 1
ATOM 1531 C C . PHE A 1 189 ? 7.480 -10.481 13.524 1.00 88.38 189 PHE A C 1
ATOM 1533 O O . PHE A 1 189 ? 6.396 -9.907 13.639 1.00 88.38 189 PHE A O 1
ATOM 1540 N N . HIS A 1 190 ? 8.311 -10.636 14.558 1.00 88.81 190 HIS A N 1
ATOM 1541 C CA . HIS A 1 190 ? 8.001 -10.149 15.903 1.00 88.81 190 HIS A CA 1
ATOM 1542 C C . HIS A 1 190 ? 7.827 -8.629 15.943 1.00 88.81 190 HIS A C 1
ATOM 1544 O O . HIS A 1 190 ? 6.885 -8.134 16.565 1.00 88.81 190 HIS A O 1
ATOM 1550 N N . TYR A 1 191 ? 8.675 -7.884 15.231 1.00 89.50 191 TYR A N 1
ATOM 1551 C CA . TYR A 1 191 ? 8.542 -6.435 15.105 1.00 89.50 191 TYR A CA 1
ATOM 1552 C C . TYR A 1 191 ? 7.186 -6.040 14.504 1.00 89.50 191 TYR A C 1
ATOM 1554 O O . TYR A 1 191 ? 6.466 -5.232 15.092 1.00 89.50 191 TYR A O 1
ATOM 1562 N N . TYR A 1 192 ? 6.789 -6.647 13.384 1.00 90.19 192 TYR A N 1
ATOM 1563 C CA . TYR A 1 192 ? 5.512 -6.326 12.745 1.00 90.19 192 TYR A CA 1
ATOM 1564 C C . TYR A 1 192 ? 4.300 -6.751 13.593 1.00 90.19 192 TYR A C 1
ATOM 1566 O O . TYR A 1 192 ? 3.317 -6.010 13.703 1.00 90.19 192 TYR A O 1
ATOM 1574 N N . ASN A 1 193 ? 4.392 -7.891 14.283 1.00 89.44 193 ASN A N 1
ATOM 1575 C CA . ASN A 1 193 ? 3.378 -8.321 15.245 1.00 89.44 193 ASN A CA 1
ATOM 1576 C C . ASN A 1 193 ? 3.226 -7.348 16.425 1.00 89.44 193 ASN A C 1
ATOM 1578 O O . ASN A 1 193 ? 2.103 -7.155 16.892 1.00 89.44 193 ASN A O 1
ATOM 1582 N N . SER A 1 194 ? 4.313 -6.721 16.885 1.00 89.00 194 SER A N 1
ATOM 1583 C CA . SER A 1 194 ? 4.262 -5.721 17.965 1.00 89.00 194 SER A CA 1
ATOM 1584 C C . SER A 1 194 ? 3.616 -4.400 17.533 1.00 89.00 194 SER A C 1
ATOM 1586 O O . SER A 1 194 ? 2.928 -3.755 18.319 1.00 89.00 194 SER A O 1
ATOM 1588 N N . ILE A 1 195 ? 3.784 -3.999 16.268 1.00 88.62 195 ILE A N 1
ATOM 1589 C CA . ILE A 1 195 ? 3.143 -2.793 15.725 1.00 88.62 195 ILE A CA 1
ATOM 1590 C C . ILE A 1 195 ? 1.630 -2.994 15.638 1.00 88.62 195 ILE A C 1
ATOM 1592 O O . ILE A 1 195 ? 0.860 -2.164 16.116 1.00 88.62 195 ILE A O 1
ATOM 1596 N N . THR A 1 196 ? 1.223 -4.129 15.071 1.00 88.81 196 THR A N 1
ATOM 1597 C CA . THR A 1 196 ? -0.185 -4.491 14.855 1.00 88.81 196 THR A CA 1
ATOM 1598 C C . THR A 1 196 ? -0.929 -4.843 16.146 1.00 88.81 196 THR A C 1
ATOM 1600 O O . THR A 1 196 ? -2.145 -5.001 16.131 1.00 88.81 196 THR A O 1
ATOM 1603 N N . GLU A 1 197 ? -0.230 -4.948 17.279 1.00 89.56 197 GLU A N 1
ATOM 1604 C CA . GLU A 1 197 ? -0.833 -5.232 18.584 1.00 89.56 197 GLU A CA 1
ATOM 1605 C C . GLU A 1 197 ? -1.836 -4.161 19.010 1.00 89.56 197 GLU A C 1
ATOM 1607 O O . GLU A 1 197 ? -2.908 -4.489 19.509 1.00 89.56 197 GLU A O 1
ATOM 1612 N N . LYS A 1 198 ? -1.523 -2.885 18.770 1.00 88.25 198 LYS A N 1
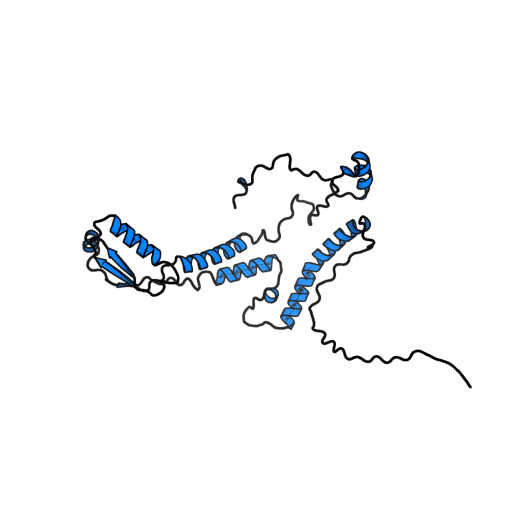ATOM 1613 C CA . LYS A 1 198 ? -2.424 -1.781 19.127 1.00 88.25 198 LYS A CA 1
ATOM 1614 C C . LYS A 1 198 ? -3.726 -1.845 18.339 1.00 88.25 198 LYS A C 1
ATOM 1616 O O . LYS A 1 198 ? -4.793 -1.725 18.931 1.00 88.25 198 LYS A O 1
ATOM 1621 N N . ASP A 1 199 ? -3.623 -2.096 17.037 1.00 88.12 199 ASP A N 1
ATOM 1622 C CA . ASP A 1 199 ? -4.780 -2.215 16.151 1.00 88.12 199 ASP A CA 1
ATOM 1623 C C . ASP A 1 199 ? -5.634 -3.435 16.533 1.00 88.12 199 ASP A C 1
ATOM 1625 O O . ASP A 1 199 ? -6.861 -3.350 16.546 1.00 88.12 199 ASP A O 1
ATOM 1629 N N . ARG A 1 200 ? -5.001 -4.559 16.918 1.00 90.25 200 ARG A N 1
ATOM 1630 C CA . ARG A 1 200 ? -5.709 -5.741 17.447 1.00 90.25 200 ARG A CA 1
ATOM 1631 C C . ARG A 1 200 ? -6.473 -5.416 18.728 1.00 90.25 200 ARG A C 1
ATOM 1633 O O . ARG A 1 200 ? -7.672 -5.659 18.776 1.00 90.25 200 ARG A O 1
ATOM 1640 N N . GLN A 1 201 ? -5.817 -4.806 19.716 1.00 90.06 201 GLN A N 1
ATOM 1641 C CA . GLN A 1 201 ? -6.455 -4.416 20.981 1.00 90.06 201 GLN A CA 1
ATOM 1642 C C . GLN A 1 201 ? -7.613 -3.432 20.770 1.00 90.06 201 GLN A C 1
ATOM 1644 O O . GLN A 1 201 ? -8.603 -3.440 21.502 1.00 90.06 201 GLN A O 1
ATOM 1649 N N . GLU A 1 202 ? -7.497 -2.544 19.786 1.00 88.62 202 GLU A N 1
ATOM 1650 C CA . GLU A 1 202 ? -8.552 -1.601 19.439 1.00 88.62 202 GLU A CA 1
ATOM 1651 C C . GLU A 1 202 ? -9.755 -2.296 18.795 1.00 88.62 202 GLU A C 1
ATOM 1653 O O . GLU A 1 202 ? -10.893 -2.068 19.214 1.00 88.62 202 GLU A O 1
ATOM 1658 N N . LEU A 1 203 ? -9.511 -3.213 17.855 1.00 89.25 203 LEU A N 1
ATOM 1659 C CA . LEU A 1 203 ? -10.553 -4.063 17.284 1.00 89.25 203 LEU A CA 1
ATOM 1660 C C . LEU A 1 203 ? -11.228 -4.929 18.351 1.00 89.25 203 LEU A C 1
ATOM 1662 O O . LEU A 1 203 ? -12.455 -4.965 18.394 1.00 89.25 203 LEU A O 1
ATOM 1666 N N . GLU A 1 204 ? -10.467 -5.565 19.241 1.00 90.81 204 GLU A N 1
ATOM 1667 C CA . GLU A 1 204 ? -10.998 -6.341 20.372 1.00 90.81 204 GLU A CA 1
ATOM 1668 C C . GLU A 1 204 ? -11.954 -5.511 21.225 1.00 90.81 204 GLU A C 1
ATOM 1670 O O . GLU A 1 204 ? -13.072 -5.940 21.498 1.00 90.81 204 GLU A O 1
ATOM 1675 N N . ARG A 1 205 ? -11.568 -4.285 21.598 1.00 88.00 205 ARG A N 1
ATOM 1676 C CA . ARG A 1 205 ? -12.440 -3.380 22.365 1.00 88.00 205 ARG A CA 1
ATOM 1677 C C . ARG A 1 205 ? -13.744 -3.083 21.633 1.00 88.00 205 ARG A C 1
ATOM 1679 O O . ARG A 1 205 ? -14.801 -3.054 22.262 1.00 88.00 205 ARG A O 1
ATOM 1686 N N . ILE A 1 206 ? -13.677 -2.860 20.322 1.00 88.38 206 ILE A N 1
ATOM 1687 C CA . ILE A 1 206 ? -14.859 -2.599 19.498 1.00 88.38 206 ILE A CA 1
ATOM 1688 C C . ILE A 1 206 ? -15.750 -3.840 19.449 1.00 88.38 206 ILE A C 1
ATOM 1690 O O . ILE A 1 206 ? -16.943 -3.736 19.730 1.00 88.38 206 ILE A O 1
ATOM 1694 N N . PHE A 1 207 ? -15.193 -5.017 19.164 1.00 88.06 207 PHE A N 1
ATOM 1695 C CA . PHE A 1 207 ? -15.954 -6.265 19.123 1.00 88.06 207 PHE A CA 1
ATOM 1696 C C . PHE A 1 207 ? -16.586 -6.591 20.477 1.00 88.06 207 PHE A C 1
ATOM 1698 O O . PHE A 1 207 ? -17.789 -6.844 20.533 1.00 88.06 207 PHE A O 1
ATOM 1705 N N . ASN A 1 208 ? -15.836 -6.469 21.571 1.00 89.25 208 ASN A N 1
ATOM 1706 C CA . ASN A 1 208 ? -16.337 -6.693 22.929 1.00 89.25 208 ASN A CA 1
ATOM 1707 C C . ASN A 1 208 ? -17.432 -5.693 23.336 1.00 89.25 208 ASN A C 1
ATOM 1709 O O . ASN A 1 208 ? -18.251 -6.001 24.197 1.00 89.25 208 ASN A O 1
ATOM 1713 N N . SER A 1 209 ? -17.516 -4.525 22.690 1.00 85.44 209 SER A N 1
ATOM 1714 C CA . SER A 1 209 ? -18.629 -3.584 22.887 1.00 85.44 209 SER A CA 1
ATOM 1715 C C . SER A 1 209 ? -19.917 -3.960 22.140 1.00 85.44 209 SER A C 1
ATOM 1717 O O . SER A 1 209 ? -20.991 -3.476 22.498 1.00 85.44 209 SER A O 1
ATOM 1719 N N . ILE A 1 210 ? -19.823 -4.799 21.101 1.00 86.00 210 ILE A N 1
ATOM 1720 C CA . ILE A 1 210 ? -20.947 -5.182 20.230 1.00 86.00 210 ILE A CA 1
ATOM 1721 C C . ILE A 1 210 ? -21.464 -6.573 20.585 1.00 86.00 210 ILE A C 1
ATOM 1723 O O . ILE A 1 210 ? -22.672 -6.777 20.652 1.00 86.00 210 ILE A O 1
ATOM 1727 N N . ILE A 1 211 ? -20.555 -7.521 20.822 1.00 86.94 211 ILE A N 1
ATOM 1728 C CA . ILE A 1 211 ? -20.843 -8.941 21.051 1.00 86.94 211 ILE A CA 1
ATOM 1729 C C . ILE A 1 211 ? -21.939 -9.192 22.098 1.00 86.94 211 ILE A C 1
ATOM 1731 O O . ILE A 1 211 ? -22.830 -9.986 21.791 1.00 86.94 211 ILE A O 1
ATOM 1735 N N . PRO A 1 212 ? -21.981 -8.492 23.250 1.00 85.38 212 PRO A N 1
ATOM 1736 C CA . PRO A 1 212 ? -23.043 -8.685 24.240 1.00 85.38 212 PRO A CA 1
ATOM 1737 C C . PRO A 1 212 ? -24.461 -8.420 23.713 1.00 85.38 212 PRO A C 1
ATOM 1739 O O . PRO A 1 212 ? -25.434 -8.912 24.279 1.00 85.38 212 PRO A O 1
ATOM 1742 N N . TYR A 1 213 ? -24.589 -7.635 22.640 1.00 81.69 213 TYR A N 1
ATOM 1743 C CA . TYR A 1 213 ? -25.860 -7.304 21.991 1.00 81.69 213 TYR A CA 1
ATOM 1744 C C . TYR A 1 213 ? -26.162 -8.198 20.781 1.00 81.69 213 TYR A C 1
ATOM 1746 O O . TYR A 1 213 ? -27.161 -7.992 20.090 1.00 81.69 213 TYR A O 1
ATOM 1754 N N . THR A 1 214 ? -25.305 -9.182 20.499 1.00 80.50 214 THR A N 1
ATOM 1755 C CA . THR A 1 214 ? -25.491 -10.126 19.395 1.00 80.50 214 THR A CA 1
ATOM 1756 C C . THR A 1 214 ? -26.200 -11.399 19.851 1.00 80.50 214 THR A C 1
ATOM 1758 O O . THR A 1 214 ? -26.312 -11.700 21.033 1.00 80.50 214 THR A O 1
ATOM 1761 N N . ILE A 1 215 ? -26.690 -12.172 18.881 1.00 82.25 215 ILE A N 1
ATOM 1762 C CA . ILE A 1 215 ? -27.318 -13.486 19.114 1.00 82.25 215 ILE A CA 1
ATOM 1763 C C . ILE A 1 215 ? -26.256 -14.544 19.471 1.00 82.25 215 ILE A C 1
ATOM 1765 O O . ILE A 1 215 ? -26.582 -15.656 19.885 1.00 82.25 215 ILE A O 1
ATOM 1769 N N . TRP A 1 216 ? -24.977 -14.227 19.264 1.00 78.25 216 TRP A N 1
ATOM 1770 C CA . TRP A 1 216 ? -23.883 -15.129 19.563 1.00 78.25 216 TRP A CA 1
ATOM 1771 C C . TRP A 1 216 ? -23.653 -15.128 21.071 1.00 78.25 216 TRP A C 1
ATOM 1773 O O . TRP A 1 216 ? -23.344 -14.095 21.651 1.00 78.25 216 TRP A O 1
ATOM 1783 N N . ASP A 1 217 ? -23.821 -16.294 21.694 1.00 76.69 217 ASP A N 1
ATOM 1784 C CA . ASP A 1 217 ? -23.615 -16.529 23.130 1.00 76.69 217 ASP A CA 1
ATOM 1785 C C . ASP A 1 217 ? -22.111 -16.558 23.461 1.00 76.69 217 ASP A C 1
ATOM 1787 O O . ASP A 1 217 ? -21.546 -17.563 23.888 1.00 76.69 217 ASP A O 1
ATOM 1791 N N . ILE A 1 218 ? -21.433 -15.463 23.125 1.00 81.75 218 ILE A N 1
ATOM 1792 C CA . ILE A 1 218 ? -19.998 -15.254 23.281 1.00 81.75 218 ILE A CA 1
ATOM 1793 C C . ILE A 1 218 ? -19.843 -14.109 24.274 1.00 81.75 218 ILE A C 1
ATOM 1795 O O . ILE A 1 218 ? -20.455 -13.057 24.117 1.00 81.75 218 ILE A O 1
ATOM 1799 N N . SER A 1 219 ? -19.045 -14.310 25.317 1.00 74.44 219 SER A N 1
ATOM 1800 C CA . SER A 1 219 ? -18.833 -13.295 26.353 1.00 74.44 219 SER A CA 1
ATOM 1801 C C . SER A 1 219 ? -17.709 -12.320 26.012 1.00 74.44 219 SER A C 1
ATOM 1803 O O . SER A 1 219 ? -17.788 -11.152 26.380 1.00 74.44 219 SER A O 1
ATOM 1805 N N . GLU A 1 220 ? -16.665 -12.794 25.333 1.00 79.19 220 GLU A N 1
ATOM 1806 C CA . GLU A 1 220 ? -15.462 -12.019 25.033 1.00 79.19 220 GLU A CA 1
ATOM 1807 C C . GLU A 1 220 ? -14.774 -12.585 23.788 1.00 79.19 220 GLU A C 1
ATOM 1809 O O . GLU A 1 220 ? -14.800 -13.795 23.547 1.00 79.19 220 GLU A O 1
ATOM 1814 N N . VAL A 1 221 ? -14.187 -11.700 22.989 1.00 83.75 221 VAL A N 1
ATOM 1815 C CA . VAL A 1 221 ? -13.348 -12.024 21.839 1.00 83.75 221 VAL A CA 1
ATOM 1816 C C . VAL A 1 221 ? -11.965 -11.436 22.058 1.00 83.75 221 VAL A C 1
ATOM 1818 O O . VAL A 1 221 ? -11.811 -10.244 22.327 1.00 83.75 221 VAL A O 1
ATOM 1821 N N . GLU A 1 222 ? -10.977 -12.305 21.897 1.00 85.75 222 GLU A N 1
ATOM 1822 C CA . GLU A 1 222 ? -9.555 -11.994 21.888 1.00 85.75 222 GLU A CA 1
ATOM 1823 C C . GLU A 1 222 ? -9.010 -12.320 20.491 1.00 85.75 222 GLU A C 1
ATOM 1825 O O . GLU A 1 222 ? -9.371 -13.336 19.887 1.00 85.75 222 GLU A O 1
ATOM 1830 N N . ILE A 1 223 ? -8.192 -11.426 19.940 1.00 84.00 223 ILE A N 1
ATOM 1831 C CA . ILE A 1 223 ? -7.581 -11.558 18.622 1.00 84.00 223 ILE A CA 1
ATOM 1832 C C . ILE A 1 223 ? -6.117 -11.934 18.834 1.00 84.00 223 ILE A C 1
ATOM 1834 O O . ILE A 1 223 ? -5.243 -11.091 19.044 1.00 84.00 223 ILE A O 1
ATOM 1838 N N . GLU A 1 224 ? -5.839 -13.229 18.721 1.00 84.81 224 GLU A N 1
ATOM 1839 C CA . GLU A 1 224 ? -4.486 -13.746 18.890 1.00 84.81 224 GLU A CA 1
ATOM 1840 C C . GLU A 1 224 ? -3.524 -13.221 17.803 1.00 84.81 224 GLU A C 1
ATOM 1842 O O . GLU A 1 224 ? -3.900 -13.067 16.630 1.00 84.81 224 GLU A O 1
ATOM 1847 N N . PRO A 1 225 ? -2.257 -12.936 18.160 1.00 82.56 225 PRO A N 1
ATOM 1848 C CA . PRO A 1 225 ? -1.236 -12.599 17.181 1.00 82.56 225 PRO A CA 1
ATOM 1849 C C . PRO A 1 225 ? -0.970 -13.793 16.263 1.00 82.56 225 PRO A C 1
ATOM 1851 O O . PRO A 1 225 ? -1.048 -14.951 16.669 1.00 82.56 225 PRO A O 1
ATOM 1854 N N . LEU A 1 226 ? -0.582 -13.513 15.018 1.00 82.56 226 LEU A N 1
ATOM 1855 C CA . LEU A 1 226 ? -0.227 -14.575 14.087 1.00 82.56 226 LEU A CA 1
ATOM 1856 C C . LEU A 1 226 ? 0.999 -15.331 14.615 1.00 82.56 226 LEU A C 1
ATOM 1858 O O . LEU A 1 226 ? 2.051 -14.727 14.845 1.00 82.56 226 LEU A O 1
ATOM 1862 N N . ALA A 1 227 ? 0.870 -16.646 14.772 1.00 80.81 227 ALA A N 1
ATOM 1863 C CA . ALA A 1 227 ? 1.998 -17.516 15.056 1.00 80.81 227 ALA A CA 1
ATOM 1864 C C . ALA A 1 227 ? 2.828 -17.717 13.784 1.00 80.81 227 ALA A C 1
ATOM 1866 O O . ALA A 1 227 ? 2.293 -17.943 12.693 1.00 80.81 227 ALA A O 1
ATOM 1867 N N . LEU A 1 228 ? 4.150 -17.652 13.924 1.00 77.62 228 LEU A N 1
ATOM 1868 C CA . LEU A 1 228 ? 5.033 -18.146 12.882 1.00 77.62 228 LEU A CA 1
ATOM 1869 C C . LEU A 1 228 ? 4.775 -19.654 12.783 1.00 77.62 228 LEU A C 1
ATOM 1871 O O . LEU A 1 228 ? 4.892 -20.345 13.790 1.00 77.62 228 LEU A O 1
ATOM 1875 N N . MET A 1 229 ? 4.390 -20.161 11.606 1.00 71.25 229 MET A N 1
ATOM 1876 C CA . MET A 1 229 ? 4.288 -21.607 11.393 1.00 71.25 229 MET A CA 1
ATOM 1877 C C . MET A 1 229 ? 5.679 -22.225 11.556 1.00 71.25 229 MET A C 1
ATOM 1879 O O . MET A 1 229 ? 6.445 -22.347 10.597 1.00 71.25 229 MET A O 1
ATOM 1883 N N . GLU A 1 230 ? 6.010 -22.630 12.772 1.00 57.22 230 GLU A N 1
ATOM 1884 C CA . GLU A 1 230 ? 6.988 -23.673 12.984 1.00 57.22 230 GLU A CA 1
ATOM 1885 C C . GLU A 1 230 ? 6.327 -24.961 12.505 1.00 57.22 230 GLU A C 1
ATOM 1887 O O . GLU A 1 230 ? 5.210 -25.294 12.898 1.00 57.22 230 GLU A O 1
ATOM 1892 N N . LYS A 1 231 ? 6.972 -25.666 11.574 1.00 43.62 231 LYS A N 1
ATOM 1893 C CA . LYS A 1 231 ? 6.588 -27.049 11.317 1.00 43.62 231 LYS A CA 1
ATOM 1894 C C . LYS A 1 231 ? 6.851 -27.816 12.604 1.00 43.62 231 LYS A C 1
ATOM 1896 O O . LYS A 1 231 ? 7.984 -28.217 12.854 1.00 43.62 231 LYS A O 1
ATOM 1901 N N . GLU A 1 232 ? 5.806 -28.031 13.382 1.00 38.44 232 GLU A N 1
ATOM 1902 C CA . GLU A 1 232 ? 5.737 -29.203 14.228 1.00 38.44 232 GLU A CA 1
ATOM 1903 C C . GLU A 1 232 ? 5.749 -30.409 13.281 1.00 38.44 232 GLU A C 1
ATOM 1905 O O . GLU A 1 232 ? 4.770 -30.735 12.610 1.00 38.44 232 GLU A O 1
ATOM 1910 N N . GLU A 1 233 ? 6.911 -31.046 13.156 1.00 37.44 233 GLU A N 1
ATOM 1911 C CA . GLU A 1 233 ? 6.962 -32.467 12.840 1.00 37.44 233 GLU A CA 1
ATOM 1912 C C . GLU A 1 233 ? 6.363 -33.216 14.043 1.00 37.44 233 GLU A C 1
ATOM 1914 O O . GLU A 1 233 ? 7.079 -33.795 14.854 1.00 37.44 233 GLU A O 1
ATOM 1919 N N . GLU A 1 234 ? 5.036 -33.183 14.189 1.00 35.25 234 GLU A N 1
ATOM 1920 C CA . GLU A 1 234 ? 4.331 -34.206 14.954 1.00 35.25 234 GLU A CA 1
ATOM 1921 C C . GLU A 1 234 ? 4.336 -35.484 14.110 1.00 35.25 234 GLU A C 1
ATOM 1923 O O . GLU A 1 234 ? 3.460 -35.734 13.277 1.00 35.25 234 GLU A O 1
ATOM 1928 N N . GLU A 1 235 ? 5.359 -36.316 14.312 1.00 33.69 235 GLU A N 1
ATOM 1929 C CA . GLU A 1 235 ? 5.238 -37.738 14.020 1.00 33.69 235 GLU A CA 1
ATOM 1930 C C . GLU A 1 235 ? 4.126 -38.317 14.902 1.00 33.69 235 GLU A C 1
ATOM 1932 O O . GLU A 1 235 ? 4.329 -38.750 16.036 1.00 33.69 235 GLU A O 1
ATOM 1937 N N . THR A 1 236 ? 2.925 -38.391 14.335 1.00 33.59 236 THR A N 1
ATOM 1938 C CA . THR A 1 236 ? 1.961 -39.430 14.675 1.00 33.59 236 THR A CA 1
ATOM 1939 C C . THR A 1 236 ? 2.641 -40.794 14.572 1.00 33.59 236 THR A C 1
ATOM 1941 O O . THR A 1 236 ? 2.793 -41.334 13.477 1.00 33.59 236 THR A O 1
ATOM 1944 N N . THR A 1 237 ? 2.967 -41.403 15.708 1.00 32.47 237 THR A N 1
ATOM 1945 C CA . THR A 1 237 ? 2.880 -42.858 15.851 1.00 32.47 237 THR A CA 1
ATOM 1946 C C . THR A 1 237 ? 2.067 -43.194 17.094 1.00 32.47 237 THR A C 1
ATOM 1948 O O . THR A 1 237 ? 2.510 -43.118 18.233 1.00 32.47 237 THR A O 1
ATOM 1951 N N . THR A 1 238 ? 0.803 -43.509 16.819 1.00 34.44 238 THR A N 1
ATOM 1952 C CA . THR A 1 238 ? 0.026 -44.586 17.435 1.00 34.44 238 THR A CA 1
ATOM 1953 C C . THR A 1 238 ? 0.744 -45.377 18.531 1.00 34.44 238 THR A C 1
ATOM 1955 O O . THR A 1 238 ? 1.697 -46.094 18.239 1.00 34.44 238 THR A O 1
ATOM 1958 N N . ASN A 1 239 ? 0.172 -45.387 19.733 1.00 33.53 239 ASN A N 1
ATOM 1959 C CA . ASN A 1 239 ? -0.163 -46.651 20.382 1.00 33.53 239 ASN A CA 1
ATOM 1960 C C . ASN A 1 239 ? -1.419 -46.471 21.230 1.00 33.53 239 ASN A C 1
ATOM 1962 O O . ASN A 1 239 ? -1.412 -45.937 22.336 1.00 33.53 239 ASN A O 1
ATOM 1966 N N . THR A 1 240 ? -2.516 -46.926 20.638 1.00 36.47 240 THR A N 1
ATOM 1967 C CA . THR A 1 240 ? -3.650 -47.508 21.333 1.00 36.47 240 THR A CA 1
ATOM 1968 C C . THR A 1 240 ? -3.114 -48.631 22.219 1.00 36.47 240 THR A C 1
ATOM 1970 O O . THR A 1 240 ? -2.705 -49.657 21.692 1.00 36.47 240 THR A O 1
ATOM 1973 N N . ASP A 1 241 ? -3.125 -48.450 23.535 1.00 33.31 241 ASP A N 1
ATOM 1974 C CA . ASP A 1 241 ? -3.216 -49.573 24.463 1.00 33.31 241 ASP A CA 1
ATOM 1975 C C . ASP A 1 241 ? -4.449 -49.347 25.334 1.00 33.31 241 ASP A C 1
ATOM 1977 O O . ASP A 1 241 ? -4.479 -48.596 26.310 1.00 33.31 241 ASP A O 1
ATOM 1981 N N . ASP A 1 242 ? -5.502 -49.985 24.847 1.00 36.19 242 ASP A N 1
ATOM 1982 C CA . ASP A 1 242 ? -6.710 -50.369 25.543 1.00 36.19 242 ASP A CA 1
ATOM 1983 C C . ASP A 1 242 ? -6.338 -51.229 26.762 1.00 36.19 242 ASP A C 1
ATOM 1985 O O . ASP A 1 242 ? -5.651 -52.240 26.613 1.00 36.19 242 ASP A O 1
ATOM 1989 N N . ASN A 1 243 ? -6.745 -50.811 27.965 1.00 32.03 243 ASN A N 1
ATOM 1990 C CA . ASN A 1 243 ? -7.131 -51.710 29.061 1.00 32.03 243 ASN A CA 1
ATOM 1991 C C . ASN A 1 243 ? -7.645 -50.909 30.267 1.00 32.03 243 ASN A C 1
ATOM 1993 O O . ASN A 1 243 ? -6.928 -50.627 31.232 1.00 32.03 243 ASN A O 1
ATOM 1997 N N . GLY A 1 244 ? -8.935 -50.581 30.220 1.00 31.02 244 GLY A N 1
ATOM 1998 C CA . GLY A 1 244 ? -9.736 -50.319 31.409 1.00 31.02 244 GLY A CA 1
ATOM 1999 C C . GLY A 1 244 ? -10.396 -51.608 31.912 1.00 31.02 244 GLY A C 1
ATOM 2000 O O . GLY A 1 244 ? -11.145 -52.230 31.174 1.00 31.02 244 GLY A O 1
ATOM 2001 N N . SER A 1 245 ? -10.112 -51.942 33.177 1.00 31.42 245 SER A N 1
ATOM 2002 C CA . SER A 1 245 ? -10.927 -52.697 34.155 1.00 31.42 245 SER A CA 1
ATOM 2003 C C . SER A 1 245 ? -11.529 -54.065 33.789 1.00 31.42 245 SER A C 1
ATOM 2005 O O . SER A 1 245 ? -12.411 -54.137 32.947 1.00 31.42 245 SER A O 1
ATOM 2007 N N . ASP A 1 246 ? -11.226 -55.102 34.593 1.00 32.97 246 ASP A N 1
ATOM 2008 C CA . ASP A 1 246 ? -12.262 -55.700 35.460 1.00 32.97 246 ASP A CA 1
ATOM 2009 C C . ASP A 1 246 ? -11.772 -56.749 36.493 1.00 32.97 246 ASP A C 1
ATOM 2011 O O . ASP A 1 246 ? -11.191 -57.778 36.173 1.00 32.97 246 ASP A O 1
ATOM 2015 N N . THR A 1 247 ? -12.176 -56.498 37.746 1.00 34.72 247 THR A N 1
ATOM 2016 C CA . THR A 1 247 ? -12.683 -57.435 38.780 1.00 34.72 247 THR A CA 1
ATOM 2017 C C . THR A 1 247 ? -11.803 -58.435 39.562 1.00 34.72 247 THR A C 1
ATOM 2019 O O . THR A 1 247 ? -10.971 -59.176 39.058 1.00 34.72 247 THR A O 1
ATOM 2022 N N . LYS A 1 248 ? -12.108 -58.451 40.873 1.00 34.81 248 LYS A N 1
ATOM 2023 C CA . LYS A 1 248 ? -11.709 -59.368 41.953 1.00 34.81 248 LYS A CA 1
ATOM 2024 C C . LYS A 1 248 ? -12.361 -60.756 41.841 1.00 34.81 248 LYS A C 1
ATOM 2026 O O . LYS A 1 248 ? -13.573 -60.798 41.669 1.00 34.81 248 LYS A O 1
ATOM 2031 N N . THR A 1 249 ? -11.587 -61.805 42.143 1.00 32.03 249 THR A N 1
ATOM 2032 C CA . THR A 1 249 ? -11.897 -63.100 42.826 1.00 32.03 249 THR A CA 1
ATOM 2033 C C . THR A 1 249 ? -10.601 -63.923 42.714 1.00 32.03 249 THR A C 1
ATOM 2035 O O . THR A 1 249 ? -10.035 -63.941 41.629 1.00 32.03 249 THR A O 1
ATOM 2038 N N . GLU A 1 250 ? -9.979 -64.541 43.717 1.00 31.88 250 GLU A N 1
ATOM 2039 C CA . GLU A 1 250 ? -10.355 -65.119 45.019 1.00 31.88 250 GLU A CA 1
ATOM 2040 C C . GLU A 1 250 ? -9.352 -64.730 46.122 1.00 31.88 250 GLU A C 1
ATOM 2042 O O . GLU A 1 250 ? -8.195 -64.382 45.788 1.00 31.88 250 GLU A O 1
#

pLDDT: mean 72.13, std 16.79, range [31.02, 93.38]